Protein AF-A0A9E1NTF1-F1 (afdb_monomer_lite)

Structure (mmCIF, N/CA/C/O backbone):
data_AF-A0A9E1NTF1-F1
#
_entry.id   AF-A0A9E1NTF1-F1
#
loop_
_atom_site.group_PDB
_atom_site.id
_atom_site.type_symbol
_atom_site.label_atom_id
_atom_site.label_alt_id
_atom_site.label_comp_id
_atom_site.label_asym_id
_atom_site.label_entity_id
_atom_site.label_seq_id
_atom_site.pdbx_PDB_ins_code
_atom_site.Cartn_x
_atom_site.Cartn_y
_atom_site.Cartn_z
_atom_site.occupancy
_atom_site.B_iso_or_equiv
_atom_site.auth_seq_id
_atom_site.auth_comp_id
_atom_site.auth_asym_id
_atom_site.auth_atom_id
_atom_site.pdbx_PDB_model_num
ATOM 1 N N . LEU A 1 1 ? -8.968 3.882 -0.877 1.00 83.19 1 LEU A N 1
ATOM 2 C CA . LEU A 1 1 ? -9.621 3.950 -2.206 1.00 83.19 1 LEU A CA 1
ATOM 3 C C . LEU A 1 1 ? -9.250 2.686 -2.964 1.00 83.19 1 LEU A C 1
ATOM 5 O O . LEU A 1 1 ? -8.080 2.329 -2.929 1.00 83.19 1 LEU A O 1
ATOM 9 N N . ILE A 1 2 ? -10.215 2.008 -3.580 1.00 84.75 2 ILE A N 1
ATOM 10 C CA . ILE A 1 2 ? -9.959 0.826 -4.411 1.00 84.75 2 ILE A CA 1
ATOM 11 C C . ILE A 1 2 ? -10.260 1.230 -5.852 1.00 84.75 2 ILE A C 1
ATOM 13 O O . ILE A 1 2 ? -11.336 1.766 -6.112 1.00 84.75 2 ILE A O 1
ATOM 17 N N . LEU A 1 3 ? -9.293 1.040 -6.742 1.00 83.62 3 LEU A N 1
ATOM 18 C CA . LEU A 1 3 ? -9.416 1.288 -8.172 1.00 83.62 3 LEU A CA 1
ATOM 19 C C . LEU A 1 3 ? -9.326 -0.059 -8.878 1.00 83.62 3 LEU A C 1
ATOM 21 O O . LEU A 1 3 ? -8.256 -0.659 -8.917 1.00 83.62 3 LEU A O 1
ATOM 25 N N . ASP A 1 4 ? -10.447 -0.552 -9.386 1.00 81.62 4 ASP A N 1
ATOM 26 C CA . ASP A 1 4 ? -10.421 -1.781 -10.172 1.00 81.62 4 ASP A CA 1
ATOM 27 C C . ASP A 1 4 ? -9.877 -1.471 -11.568 1.00 81.62 4 ASP A C 1
ATOM 29 O O . ASP A 1 4 ? -10.277 -0.478 -12.179 1.00 81.62 4 ASP A O 1
ATOM 33 N N . GLU A 1 5 ? -8.922 -2.278 -12.026 1.00 77.81 5 GLU A N 1
ATOM 34 C CA . GLU A 1 5 ? -8.312 -2.174 -13.353 1.00 77.81 5 GLU A CA 1
ATOM 35 C C . GLU A 1 5 ? -7.811 -0.765 -13.725 1.00 77.81 5 GLU A C 1
ATOM 37 O O . GLU A 1 5 ? -8.017 -0.300 -14.847 1.00 77.81 5 GLU A O 1
ATOM 42 N N . ALA A 1 6 ? -7.100 -0.059 -12.834 1.00 73.31 6 ALA A N 1
ATOM 43 C CA . ALA A 1 6 ? -6.592 1.284 -13.162 1.00 73.31 6 ALA A CA 1
ATOM 44 C C . ALA A 1 6 ? -5.680 1.304 -14.412 1.00 73.31 6 ALA A C 1
ATOM 46 O O . ALA A 1 6 ? -5.534 2.346 -15.053 1.00 73.31 6 ALA A O 1
ATOM 47 N N . GLY A 1 7 ? -5.103 0.155 -14.785 1.00 67.44 7 GLY A N 1
ATOM 48 C CA . GLY A 1 7 ? -4.345 -0.040 -16.026 1.00 67.44 7 GLY A CA 1
ATOM 49 C C . GLY A 1 7 ? -5.171 0.057 -17.320 1.00 67.44 7 GLY A C 1
ATOM 50 O O . GLY A 1 7 ? -4.587 0.203 -18.392 1.00 67.44 7 GLY A O 1
ATOM 51 N N . THR A 1 8 ? -6.506 0.037 -17.250 1.00 72.44 8 THR A N 1
ATOM 52 C CA . THR A 1 8 ? -7.395 0.304 -18.402 1.00 72.44 8 THR A CA 1
ATOM 53 C C . THR A 1 8 ? -7.462 1.785 -18.763 1.00 72.44 8 THR A C 1
ATOM 55 O O . THR A 1 8 ? -7.904 2.142 -19.857 1.00 72.44 8 THR A O 1
ATOM 58 N N . CYS A 1 9 ? -6.992 2.665 -17.873 1.00 75.69 9 CYS A N 1
ATOM 59 C CA . CYS A 1 9 ? -6.825 4.076 -18.182 1.00 75.69 9 CYS A CA 1
ATOM 60 C C . CYS A 1 9 ? -5.909 4.244 -19.401 1.00 75.69 9 CYS A C 1
ATOM 62 O O . CYS A 1 9 ? -4.952 3.489 -19.601 1.00 75.69 9 CYS A O 1
ATOM 64 N N . ASN A 1 10 ? -6.183 5.268 -20.210 1.00 78.31 10 ASN A N 1
ATOM 65 C CA . ASN A 1 10 ? -5.309 5.618 -21.318 1.00 78.31 10 ASN A CA 1
ATOM 66 C C . ASN A 1 10 ? -3.883 5.839 -20.789 1.00 78.31 10 ASN A C 1
ATOM 68 O O . ASN A 1 10 ? -3.670 6.634 -19.868 1.00 78.31 10 ASN A O 1
ATOM 72 N N . ALA A 1 11 ? -2.914 5.145 -21.389 1.00 72.44 11 ALA A N 1
ATOM 73 C CA . ALA A 1 11 ? -1.512 5.220 -21.003 1.00 72.44 11 ALA A CA 1
ATOM 74 C C . ALA A 1 11 ? -1.009 6.682 -20.956 1.00 72.44 11 ALA A C 1
ATOM 76 O O . ALA A 1 11 ? -0.212 7.027 -20.077 1.00 72.44 11 ALA A O 1
ATOM 77 N N . LYS A 1 12 ? -1.580 7.566 -21.803 1.00 76.12 12 LYS A N 1
ATOM 78 C CA . LYS A 1 12 ? -1.201 8.990 -21.940 1.00 76.12 12 LYS A CA 1
ATOM 79 C C . LYS A 1 12 ? -1.296 9.733 -20.636 1.00 76.12 12 LYS A C 1
ATOM 81 O O . LYS A 1 12 ? -0.416 10.539 -20.308 1.00 76.12 12 LYS A O 1
ATOM 86 N N . ASP A 1 13 ? -2.350 9.417 -19.904 1.00 79.81 13 ASP A N 1
ATOM 87 C CA . ASP A 1 13 ? -2.738 10.103 -18.692 1.00 79.81 13 ASP A CA 1
ATOM 88 C C . ASP A 1 13 ? -2.350 9.314 -17.444 1.00 79.81 13 ASP A C 1
ATOM 90 O O . ASP A 1 13 ? -2.193 9.923 -16.389 1.00 79.81 13 ASP A O 1
ATOM 94 N N . PHE A 1 14 ? -2.105 8.003 -17.548 1.00 82.69 14 PHE A N 1
ATOM 95 C CA . PHE A 1 14 ? -1.883 7.122 -16.400 1.00 82.69 14 PHE A CA 1
ATOM 96 C C . PHE A 1 14 ? -0.817 7.650 -15.425 1.00 82.69 14 PHE A C 1
ATOM 98 O O . PHE A 1 14 ? -1.106 7.892 -14.253 1.00 82.69 14 PHE A O 1
ATOM 105 N N . GLY A 1 15 ? 0.400 7.936 -15.902 1.00 80.00 15 GLY A N 1
ATOM 106 C CA . GLY A 1 15 ? 1.483 8.422 -15.035 1.00 80.00 15 GLY A CA 1
ATOM 107 C C . GLY A 1 15 ? 1.188 9.773 -14.366 1.00 80.00 15 GLY A C 1
ATOM 108 O O . GLY A 1 15 ? 1.640 10.028 -13.247 1.00 80.00 15 GLY A O 1
ATOM 109 N N . LYS A 1 16 ? 0.410 10.638 -15.028 1.00 81.50 16 LYS A N 1
ATOM 110 C CA . LYS A 1 16 ? -0.029 11.926 -14.477 1.00 81.50 16 LYS A CA 1
ATOM 111 C C . LYS A 1 16 ? -1.154 11.736 -13.462 1.00 81.50 16 LYS A C 1
ATOM 113 O O . LYS A 1 16 ? -1.083 12.308 -12.384 1.00 81.50 16 LYS A O 1
ATOM 118 N N . VAL A 1 17 ? -2.142 10.902 -13.770 1.00 83.50 17 VAL A N 1
ATOM 119 C CA . VAL A 1 17 ? -3.257 10.580 -12.874 1.00 83.50 17 VAL A CA 1
ATOM 120 C C . VAL A 1 17 ? -2.736 9.973 -11.578 1.00 83.50 17 VAL A C 1
ATOM 122 O O . VAL A 1 17 ? -3.115 10.432 -10.503 1.00 83.50 17 VAL A O 1
ATOM 125 N N . ILE A 1 18 ? -1.810 9.012 -11.652 1.00 82.31 18 ILE A N 1
ATOM 126 C CA . ILE A 1 18 ? -1.174 8.450 -10.455 1.00 82.31 18 ILE A CA 1
ATOM 127 C C . ILE A 1 18 ? -0.458 9.545 -9.667 1.00 82.31 18 ILE A C 1
ATOM 129 O O . ILE A 1 18 ? -0.613 9.607 -8.448 1.00 82.31 18 ILE A O 1
ATOM 133 N N . TYR A 1 19 ? 0.282 10.434 -10.333 1.00 80.56 19 TYR A N 1
ATOM 134 C CA . TYR A 1 19 ? 0.960 11.544 -9.665 1.00 80.56 19 TYR A CA 1
ATOM 135 C C . TYR A 1 19 ? -0.020 12.480 -8.944 1.00 80.56 19 TYR A C 1
ATOM 137 O O . TYR A 1 19 ? 0.186 12.784 -7.772 1.00 80.56 19 TYR A O 1
ATOM 145 N N . ASP A 1 20 ? -1.098 12.888 -9.608 1.00 84.25 20 ASP A N 1
ATOM 146 C CA . ASP A 1 20 ? -2.090 13.815 -9.062 1.00 84.25 20 ASP A CA 1
ATOM 147 C C . ASP A 1 20 ? -2.846 13.172 -7.883 1.00 84.25 20 ASP A C 1
ATOM 149 O O . ASP A 1 20 ? -2.950 13.757 -6.803 1.00 84.25 20 ASP A O 1
ATOM 153 N N . VAL A 1 21 ? -3.298 11.922 -8.040 1.00 84.38 21 VAL A N 1
ATOM 154 C CA . VAL A 1 21 ? -4.031 11.174 -7.003 1.00 84.38 21 VAL A CA 1
ATOM 155 C C . VAL A 1 21 ? -3.158 10.905 -5.779 1.00 84.38 21 VAL A C 1
ATOM 157 O O . VAL A 1 21 ? -3.618 11.050 -4.649 1.00 84.38 21 VAL A O 1
ATOM 160 N N . THR A 1 22 ? -1.893 10.538 -5.969 1.00 81.94 22 THR A N 1
ATOM 161 C CA . THR A 1 22 ? -0.974 10.274 -4.847 1.00 81.94 22 THR A CA 1
ATOM 162 C C . THR A 1 22 ? -0.362 11.547 -4.260 1.00 81.94 22 THR A C 1
ATOM 164 O O . THR A 1 22 ? 0.155 11.512 -3.144 1.00 81.94 22 THR A O 1
ATOM 167 N N . GLY A 1 23 ? -0.424 12.669 -4.985 1.00 83.38 23 GLY A N 1
ATOM 168 C CA . GLY A 1 23 ? 0.051 13.981 -4.548 1.00 83.38 23 GLY A CA 1
ATOM 169 C C . GLY A 1 23 ? -0.860 14.669 -3.531 1.00 83.38 23 GLY A C 1
ATOM 170 O O . GLY A 1 23 ? -0.395 15.539 -2.799 1.00 83.38 23 GLY A O 1
ATOM 171 N N . GLY A 1 24 ? -2.134 14.273 -3.444 1.00 82.44 24 GLY A N 1
ATOM 172 C CA . GLY A 1 24 ? -3.031 14.738 -2.382 1.00 82.44 24 GLY A CA 1
ATOM 173 C C . GLY A 1 24 ? -3.555 16.163 -2.556 1.00 82.44 24 GLY A C 1
ATOM 174 O O . GLY A 1 24 ? -4.097 16.721 -1.604 1.00 82.44 24 GLY A O 1
ATOM 175 N N . GLN A 1 25 ? -3.384 16.769 -3.735 1.00 83.06 25 GLN A N 1
ATOM 176 C CA . GLN A 1 25 ? -3.823 18.135 -4.021 1.00 83.06 25 GLN A CA 1
ATOM 177 C C . GLN A 1 25 ? -4.572 18.212 -5.349 1.00 83.06 25 GLN A C 1
ATOM 179 O O . GLN A 1 25 ? -4.124 17.708 -6.377 1.00 83.06 25 GLN A O 1
ATOM 184 N N . GLY A 1 26 ? -5.713 18.892 -5.328 1.00 80.00 26 GLY A N 1
ATOM 185 C CA . GLY A 1 26 ? -6.498 19.209 -6.506 1.00 80.00 26 GLY A CA 1
ATOM 186 C C . GLY A 1 26 ? -5.882 20.339 -7.327 1.00 80.00 26 GLY A C 1
ATOM 187 O O . GLY A 1 26 ? -5.025 21.104 -6.873 1.00 80.00 26 GLY A O 1
ATOM 188 N N . LYS A 1 27 ? -6.367 20.485 -8.559 1.00 78.25 27 LYS A N 1
ATOM 189 C CA . LYS A 1 27 ? -5.970 21.594 -9.423 1.00 78.25 27 LYS A CA 1
ATOM 190 C C . LYS A 1 27 ? -6.550 22.906 -8.890 1.00 78.25 27 LYS A C 1
ATOM 192 O O . LYS A 1 27 ? -7.768 23.042 -8.757 1.00 78.25 27 LYS A O 1
ATOM 197 N N . VAL A 1 28 ? -5.677 23.880 -8.634 1.00 74.62 28 VAL A N 1
ATOM 198 C CA . VAL A 1 28 ? -6.088 25.248 -8.298 1.00 74.62 28 VAL A CA 1
ATOM 199 C C . VAL A 1 28 ? -6.908 25.805 -9.459 1.00 74.62 28 VAL A C 1
ATOM 201 O O . VAL A 1 28 ? -6.493 25.735 -10.616 1.00 74.62 28 VAL A O 1
ATOM 204 N N . SER A 1 29 ? -8.093 26.318 -9.148 1.00 69.31 29 SER A N 1
ATOM 205 C CA . SER A 1 29 ? -9.003 26.915 -10.124 1.00 69.31 29 SER A CA 1
ATOM 206 C C . SER A 1 29 ? -9.348 28.330 -9.686 1.00 69.31 29 SER A C 1
ATOM 208 O O . SER A 1 29 ? -9.325 28.632 -8.497 1.00 69.31 29 SER A O 1
ATOM 210 N N . LEU A 1 30 ? -9.663 29.201 -10.639 1.00 76.81 30 LEU A N 1
ATOM 211 C CA . LEU A 1 30 ? -10.215 30.515 -10.329 1.00 76.81 30 LEU A CA 1
ATOM 212 C C . LEU A 1 30 ? -11.721 30.386 -10.074 1.00 76.81 30 LEU A C 1
ATOM 214 O O . LEU A 1 30 ? -12.408 29.607 -10.737 1.00 76.81 30 LEU A O 1
ATOM 218 N N . ASN A 1 31 ? -12.224 31.144 -9.111 1.00 75.06 31 ASN A N 1
ATOM 219 C CA . ASN A 1 31 ? -13.649 31.367 -8.918 1.00 75.06 31 ASN A CA 1
ATOM 220 C C . ASN A 1 31 ? -14.185 32.326 -9.996 1.00 75.06 31 ASN A C 1
ATOM 222 O O . ASN A 1 31 ? -13.426 32.985 -10.712 1.00 75.06 31 ASN A O 1
ATOM 226 N N . SER A 1 32 ? -15.512 32.417 -10.113 1.00 76.38 32 SER A N 1
ATOM 227 C CA . SER A 1 32 ? -16.193 33.301 -11.073 1.00 76.38 32 SER A CA 1
ATOM 228 C C . SER A 1 32 ? -15.862 34.789 -10.889 1.00 76.38 32 SER A C 1
ATOM 230 O O . SER A 1 32 ? -16.009 35.567 -11.825 1.00 76.38 32 SER A O 1
ATOM 232 N N . ASP A 1 33 ? -15.383 35.176 -9.708 1.00 80.69 33 ASP A N 1
ATOM 233 C CA . ASP A 1 33 ? -14.923 36.518 -9.333 1.00 80.69 33 ASP A CA 1
ATOM 234 C C . ASP A 1 33 ? -13.415 36.747 -9.576 1.00 80.69 33 ASP A C 1
ATOM 236 O O . ASP A 1 33 ? -12.872 37.768 -9.162 1.00 80.69 33 ASP A O 1
ATOM 240 N N . ARG A 1 34 ? -12.724 35.816 -10.255 1.00 73.44 34 ARG A N 1
ATOM 241 C CA . ARG A 1 34 ? -11.259 35.802 -10.451 1.00 73.44 34 ARG A CA 1
ATOM 242 C C . ARG A 1 34 ? -10.442 35.678 -9.153 1.00 73.44 34 ARG A C 1
ATOM 244 O O . ARG A 1 34 ? -9.228 35.874 -9.192 1.00 73.44 34 ARG A O 1
ATOM 251 N N . GLY A 1 35 ? -11.058 35.292 -8.035 1.00 75.75 35 GLY A N 1
ATOM 252 C CA . GLY A 1 35 ? -10.348 34.857 -6.831 1.00 75.75 35 GLY A CA 1
ATOM 253 C C . GLY A 1 35 ? -9.770 33.444 -6.981 1.00 75.75 35 GLY A C 1
ATOM 254 O O . GLY A 1 35 ? -10.280 32.632 -7.753 1.00 75.75 35 GLY A O 1
ATOM 255 N N . ILE A 1 36 ? -8.705 33.117 -6.244 1.00 74.50 36 ILE A N 1
ATOM 256 C CA . ILE A 1 36 ? -8.178 31.743 -6.183 1.00 74.50 36 ILE A CA 1
ATOM 257 C C . ILE A 1 36 ? -9.149 30.887 -5.358 1.00 74.50 36 ILE A C 1
ATOM 259 O O . ILE A 1 36 ? -9.381 31.170 -4.185 1.00 74.50 36 ILE A O 1
ATOM 263 N N . ARG A 1 37 ? -9.705 29.825 -5.950 1.00 75.44 37 ARG A N 1
ATOM 264 C CA . ARG A 1 37 ? -10.499 28.825 -5.226 1.00 75.44 37 ARG A CA 1
ATOM 265 C C . ARG A 1 37 ? -9.577 27.957 -4.379 1.00 75.44 37 ARG A C 1
ATOM 267 O O . ARG A 1 37 ? -8.576 27.456 -4.896 1.00 75.44 37 ARG A O 1
ATOM 274 N N . GLU A 1 38 ? -9.949 27.710 -3.123 1.00 74.88 38 GLU A N 1
ATOM 275 C CA . GLU A 1 38 ? -9.251 26.724 -2.294 1.00 74.88 38 GLU A CA 1
ATOM 276 C C . GLU A 1 38 ? -9.209 25.366 -3.001 1.00 74.88 38 GLU A C 1
ATOM 278 O O . GLU A 1 38 ? -10.233 24.817 -3.429 1.00 74.88 38 GLU A O 1
ATOM 283 N N . SER A 1 39 ? -7.995 24.838 -3.154 1.00 79.62 39 SER A N 1
ATOM 284 C CA . SER A 1 39 ? -7.799 23.514 -3.722 1.00 79.62 39 SER 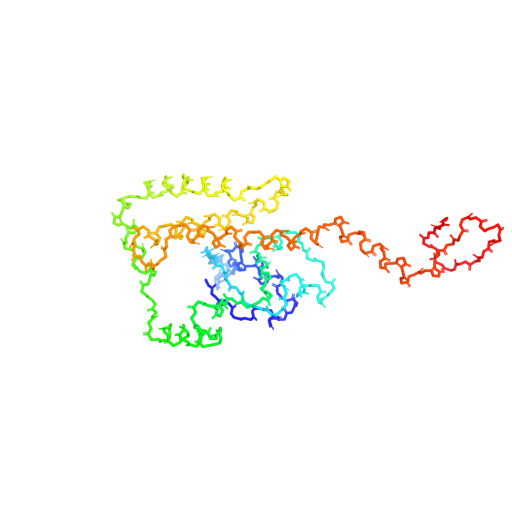A CA 1
ATOM 285 C C . SER A 1 39 ? -8.238 22.450 -2.722 1.00 79.62 39 SER A C 1
ATOM 287 O O . SER A 1 39 ? -7.949 22.532 -1.528 1.00 79.62 39 SER A O 1
ATOM 289 N N . ARG A 1 40 ? -8.921 21.414 -3.217 1.00 84.44 40 ARG A N 1
ATOM 290 C CA . ARG A 1 40 ? -9.236 20.238 -2.403 1.00 84.44 40 ARG A CA 1
ATOM 291 C C . ARG A 1 40 ? -7.944 19.491 -2.096 1.00 84.44 40 ARG A C 1
ATOM 293 O O . ARG A 1 40 ? -7.149 19.265 -3.002 1.00 84.44 40 ARG A O 1
ATOM 300 N N . SER A 1 41 ? -7.763 19.063 -0.852 1.00 88.56 41 SER A N 1
ATOM 301 C CA . SER A 1 41 ? -6.662 18.180 -0.466 1.00 88.56 41 SER A CA 1
ATOM 302 C C . SER A 1 41 ? -7.184 16.852 0.070 1.00 88.56 41 SER A C 1
ATOM 304 O O . SER A 1 41 ? -8.315 16.762 0.554 1.00 88.56 41 SER A O 1
ATOM 306 N N . TRP A 1 42 ? -6.380 15.801 -0.054 1.00 90.12 42 TRP A N 1
ATOM 307 C CA . TRP A 1 42 ? -6.710 14.469 0.441 1.00 90.12 42 TRP A CA 1
ATOM 308 C C . TRP A 1 42 ? -5.459 13.703 0.868 1.00 90.12 42 TRP A C 1
ATOM 310 O O . TRP A 1 42 ? -4.360 13.937 0.376 1.00 90.12 42 TRP A O 1
ATOM 320 N N . HIS A 1 43 ? -5.653 12.745 1.772 1.00 87.81 43 HIS A N 1
ATOM 321 C CA . HIS A 1 43 ? -4.633 11.792 2.199 1.00 87.81 43 HIS A CA 1
ATOM 322 C C . HIS A 1 43 ? -5.223 10.395 2.079 1.00 87.81 43 HIS A C 1
ATOM 324 O O . HIS A 1 43 ? -6.125 10.034 2.833 1.00 87.81 43 HIS A O 1
ATOM 330 N N . ILE A 1 44 ? -4.753 9.625 1.099 1.00 86.69 44 ILE A N 1
ATOM 331 C CA . ILE A 1 44 ? -5.303 8.302 0.812 1.00 86.69 44 ILE A CA 1
ATOM 332 C C . ILE A 1 44 ? -4.191 7.276 0.624 1.00 86.69 44 ILE A C 1
ATOM 334 O O . ILE A 1 44 ? -3.139 7.571 0.060 1.00 86.69 44 ILE A O 1
ATOM 338 N N . LEU A 1 45 ? -4.478 6.047 1.043 1.00 87.31 45 LEU A N 1
ATOM 339 C CA . LEU A 1 45 ? -3.878 4.860 0.452 1.00 87.31 45 LEU A CA 1
ATOM 340 C C . LEU A 1 45 ? -4.811 4.364 -0.655 1.00 87.31 45 LEU A C 1
ATOM 342 O O . LEU A 1 45 ? -6.041 4.309 -0.486 1.00 87.31 45 LEU A O 1
ATOM 346 N N . LEU A 1 46 ? -4.215 4.040 -1.797 1.00 86.75 46 LEU A N 1
ATOM 347 C CA . LEU A 1 46 ? -4.912 3.476 -2.940 1.00 86.75 46 LEU A CA 1
ATOM 348 C C . LEU A 1 46 ? -4.438 2.044 -3.164 1.00 86.75 46 LEU A C 1
ATOM 350 O O . LEU A 1 46 ? -3.254 1.750 -3.013 1.00 86.75 46 LEU A O 1
ATOM 354 N N . LEU A 1 47 ? -5.380 1.177 -3.506 1.00 89.00 47 LEU A N 1
ATOM 355 C CA . LEU A 1 47 ? -5.122 -0.177 -3.968 1.00 89.00 47 LEU A CA 1
ATOM 356 C C . LEU A 1 47 ? -5.673 -0.282 -5.385 1.00 89.00 47 LEU A C 1
ATOM 358 O O . LEU A 1 47 ? -6.789 0.177 -5.635 1.00 89.00 47 LEU A O 1
ATOM 362 N N . SER A 1 48 ? -4.890 -0.869 -6.284 1.00 87.94 48 SER A N 1
ATOM 363 C CA . SER A 1 48 ? -5.312 -1.151 -7.649 1.00 87.94 48 SER A CA 1
ATOM 364 C C . SER A 1 48 ? -4.972 -2.578 -8.033 1.00 87.94 48 SER A C 1
ATOM 366 O O . SER A 1 48 ? -3.976 -3.128 -7.566 1.00 87.94 48 SER A O 1
ATOM 368 N N . THR A 1 49 ? -5.791 -3.137 -8.912 1.00 86.88 49 THR A N 1
ATOM 369 C CA . THR A 1 49 ? -5.565 -4.395 -9.629 1.00 86.88 49 THR A CA 1
ATOM 370 C C . THR A 1 49 ? -5.225 -4.091 -11.091 1.00 86.88 49 THR A C 1
ATOM 372 O O . THR A 1 49 ? -5.544 -3.011 -11.600 1.00 86.88 49 THR A O 1
ATOM 375 N N . GLY A 1 50 ? -4.536 -5.012 -11.761 1.00 84.00 50 GLY A N 1
ATOM 376 C CA . GLY A 1 50 ? -4.206 -4.896 -13.180 1.00 84.00 50 GLY A CA 1
ATOM 377 C C . GLY A 1 50 ? -3.355 -6.064 -13.671 1.00 84.00 50 GLY A C 1
ATOM 378 O O . GLY A 1 50 ? -2.610 -6.655 -12.894 1.00 84.00 50 GLY A O 1
ATOM 379 N N . GLU A 1 51 ? -3.479 -6.388 -14.958 1.00 83.19 51 GLU A N 1
ATOM 380 C CA . GLU A 1 51 ? -2.675 -7.431 -15.619 1.00 83.19 51 GLU A CA 1
ATOM 381 C C . GLU A 1 51 ? -1.250 -6.958 -15.934 1.00 83.19 51 GLU A C 1
ATOM 383 O O . GLU A 1 51 ? -0.305 -7.743 -15.932 1.00 83.19 51 GLU A O 1
ATOM 388 N N . ILE A 1 52 ? -1.099 -5.656 -16.184 1.00 84.50 52 ILE A N 1
ATOM 389 C CA . ILE A 1 52 ? 0.179 -4.999 -16.459 1.00 84.50 52 ILE A CA 1
ATOM 390 C C . ILE A 1 52 ? 0.553 -4.070 -15.308 1.00 84.50 52 ILE A C 1
ATOM 392 O O . ILE A 1 52 ? -0.301 -3.404 -14.719 1.00 84.50 52 ILE A O 1
ATOM 396 N N . SER A 1 53 ? 1.847 -4.012 -14.996 1.00 86.12 53 SER A N 1
ATOM 397 C CA . SER A 1 53 ? 2.377 -3.111 -13.968 1.00 86.12 53 SER A CA 1
ATOM 398 C C . SER A 1 53 ? 2.192 -1.640 -14.345 1.00 86.12 53 SER A C 1
ATOM 400 O O . SER A 1 53 ? 2.155 -1.273 -15.525 1.00 86.12 53 SER A O 1
ATOM 402 N N . ALA A 1 54 ? 2.155 -0.767 -13.336 1.00 83.62 54 ALA A N 1
ATOM 403 C CA . ALA A 1 54 ? 2.130 0.679 -13.534 1.00 83.62 54 ALA A CA 1
ATOM 404 C C . ALA A 1 54 ? 3.308 1.161 -14.389 1.00 83.62 54 ALA A C 1
ATOM 406 O O . ALA A 1 54 ? 3.177 2.083 -15.197 1.00 83.62 54 ALA A O 1
ATOM 407 N N . GLN A 1 55 ? 4.459 0.517 -14.221 1.00 82.06 55 GLN A N 1
ATOM 408 C CA . GLN A 1 55 ? 5.633 0.770 -15.031 1.00 82.06 55 GLN A CA 1
ATOM 409 C C . GLN A 1 55 ? 5.423 0.408 -16.504 1.00 82.06 55 GLN A C 1
ATOM 411 O O . GLN A 1 55 ? 5.626 1.267 -17.362 1.00 82.06 55 GLN A O 1
ATOM 416 N N . GLN A 1 56 ? 5.006 -0.830 -16.791 1.00 83.50 56 GLN A N 1
ATOM 417 C CA . GLN A 1 56 ? 4.755 -1.285 -18.163 1.00 83.50 56 GLN A CA 1
ATOM 418 C C . GLN A 1 56 ? 3.741 -0.375 -18.851 1.00 83.50 56 GLN A C 1
ATOM 420 O O . GLN A 1 56 ? 3.946 0.018 -19.994 1.00 83.50 56 GLN A O 1
ATOM 425 N N . LYS A 1 57 ? 2.703 0.056 -18.124 1.00 85.38 57 LYS A N 1
ATOM 426 C CA . LYS A 1 57 ? 1.695 0.976 -18.654 1.00 85.38 57 LYS A CA 1
ATOM 427 C C . LYS A 1 57 ? 2.275 2.311 -19.120 1.00 85.38 57 LYS A C 1
ATOM 429 O O . LYS A 1 57 ? 1.815 2.868 -20.109 1.00 85.38 57 LYS A O 1
ATOM 434 N N . ILE A 1 58 ? 3.267 2.846 -18.414 1.00 81.25 58 ILE A N 1
ATOM 435 C CA . ILE A 1 58 ? 3.949 4.084 -18.821 1.00 81.25 58 ILE A CA 1
ATOM 436 C C . ILE A 1 58 ? 4.880 3.819 -20.013 1.00 81.25 58 ILE A C 1
ATOM 438 O O . ILE A 1 58 ? 4.978 4.650 -20.917 1.00 81.25 58 ILE A O 1
ATOM 442 N N . GLU A 1 59 ? 5.545 2.664 -20.023 1.00 83.31 59 GLU A N 1
ATOM 443 C CA . GLU A 1 59 ? 6.475 2.257 -21.081 1.00 83.31 59 GLU A CA 1
ATOM 444 C C . GLU A 1 59 ? 5.777 1.973 -22.421 1.00 83.31 59 GLU A C 1
ATOM 446 O O . GLU A 1 59 ? 6.378 2.237 -23.462 1.00 83.31 59 GLU A O 1
ATOM 451 N N . GLU A 1 60 ? 4.505 1.546 -22.424 1.00 82.69 60 GLU A N 1
ATOM 452 C CA . GLU A 1 60 ? 3.672 1.365 -23.635 1.00 82.69 60 GLU A CA 1
ATOM 453 C C . GLU A 1 60 ? 3.644 2.605 -24.546 1.00 82.69 60 GLU A C 1
ATOM 455 O O . GLU A 1 60 ? 3.419 2.501 -25.750 1.00 82.69 60 GLU A O 1
ATOM 460 N N . GLU A 1 61 ? 3.908 3.789 -23.996 1.00 75.06 61 GLU A N 1
ATOM 461 C CA . GLU A 1 61 ? 3.913 5.052 -24.736 1.00 75.06 61 GLU A CA 1
ATOM 462 C C . GLU A 1 61 ? 5.289 5.512 -25.211 1.00 75.06 61 GLU A C 1
ATOM 464 O O . GLU A 1 61 ? 5.439 6.639 -25.691 1.00 75.06 61 GLU A O 1
ATOM 469 N N . GLY A 1 62 ? 6.324 4.707 -24.977 1.00 72.88 62 GLY A N 1
ATOM 470 C CA . GLY A 1 62 ? 7.710 5.130 -25.143 1.00 72.88 62 GLY A CA 1
ATOM 471 C C . GLY A 1 62 ? 8.158 6.172 -24.111 1.00 72.88 62 GLY A C 1
ATOM 472 O O . GLY A 1 62 ? 9.196 6.809 -24.295 1.00 72.88 62 GLY A O 1
ATOM 473 N N . LYS A 1 63 ? 7.402 6.375 -23.022 1.00 75.62 63 LYS A N 1
ATOM 474 C CA . LYS A 1 63 ? 7.828 7.220 -21.900 1.00 75.62 63 LYS A CA 1
ATOM 475 C C . LYS A 1 63 ? 8.667 6.400 -20.931 1.00 75.62 63 LYS A C 1
ATOM 477 O O . LYS A 1 63 ? 8.300 5.295 -20.553 1.00 75.62 63 LYS A O 1
ATOM 482 N N . THR A 1 64 ? 9.766 6.978 -20.459 1.00 73.19 64 THR A N 1
ATOM 483 C CA . THR A 1 64 ? 10.559 6.373 -19.386 1.00 73.19 64 THR A CA 1
ATOM 484 C C . THR A 1 64 ? 9.931 6.699 -18.025 1.00 73.19 64 THR A C 1
ATOM 486 O O . THR A 1 64 ? 9.793 7.884 -17.689 1.00 73.19 64 THR A O 1
ATOM 489 N N . PRO A 1 65 ? 9.572 5.690 -17.214 1.00 71.19 65 PRO A N 1
ATOM 490 C CA . PRO A 1 65 ? 9.068 5.901 -15.863 1.00 71.19 65 PRO A CA 1
ATOM 491 C C . PRO A 1 65 ? 10.103 6.633 -15.005 1.00 71.19 65 PRO A C 1
ATOM 493 O O . PRO A 1 65 ? 11.269 6.241 -14.940 1.00 71.19 65 PRO A O 1
ATOM 496 N N . ARG A 1 66 ? 9.697 7.703 -14.312 1.00 72.06 66 ARG A N 1
ATOM 497 C CA . ARG A 1 66 ? 10.586 8.380 -13.356 1.00 72.06 66 ARG A CA 1
ATOM 498 C C . ARG A 1 66 ? 10.606 7.600 -12.044 1.00 72.06 66 ARG A C 1
ATOM 500 O O . ARG A 1 66 ? 9.541 7.264 -11.529 1.00 72.06 66 ARG A O 1
ATOM 507 N N . ALA A 1 67 ? 11.783 7.416 -11.441 1.00 66.75 67 ALA A N 1
ATOM 508 C CA . ALA A 1 67 ? 11.936 6.696 -10.168 1.00 66.75 67 ALA A CA 1
ATOM 509 C C . ALA A 1 67 ? 10.963 7.198 -9.079 1.00 66.75 67 ALA A C 1
ATOM 511 O O . ALA A 1 67 ? 10.288 6.418 -8.417 1.00 66.75 67 ALA A O 1
ATOM 512 N N . GLY A 1 68 ? 10.776 8.518 -8.966 1.00 68.06 68 GLY A N 1
ATOM 513 C CA . GLY A 1 68 ? 9.821 9.099 -8.017 1.00 68.06 68 GLY A CA 1
ATOM 514 C C . GLY A 1 68 ? 8.342 8.779 -8.291 1.00 68.06 68 GLY A C 1
ATOM 515 O O . GLY A 1 68 ? 7.536 8.848 -7.366 1.00 68.06 68 GLY A O 1
ATOM 516 N N . GLN A 1 69 ? 7.949 8.458 -9.527 1.00 68.88 69 GLN A N 1
ATOM 517 C CA . GLN A 1 69 ? 6.583 8.018 -9.851 1.00 68.88 69 GLN A CA 1
ATOM 518 C C . GLN A 1 69 ? 6.374 6.555 -9.447 1.00 68.88 69 GLN A C 1
ATOM 520 O O . GLN A 1 69 ? 5.359 6.240 -8.832 1.00 68.88 69 GLN A O 1
ATOM 525 N N . MET A 1 70 ? 7.368 5.699 -9.697 1.00 71.06 70 MET A N 1
ATOM 526 C CA . MET A 1 70 ? 7.311 4.256 -9.410 1.00 71.06 70 MET A CA 1
ATOM 527 C C . MET A 1 70 ? 7.254 3.922 -7.919 1.00 71.06 70 MET A C 1
ATOM 529 O O . MET A 1 70 ? 6.800 2.860 -7.531 1.00 71.06 70 MET A O 1
ATOM 533 N N . LEU A 1 71 ? 7.644 4.849 -7.046 1.00 72.44 71 LEU A N 1
ATOM 534 C CA . LEU A 1 71 ? 7.574 4.640 -5.593 1.00 72.44 71 LEU A CA 1
ATOM 535 C C . LEU A 1 71 ? 6.254 5.081 -4.976 1.00 72.44 71 LEU A C 1
ATOM 537 O O . LEU A 1 71 ? 6.002 4.840 -3.794 1.00 72.44 71 LEU A O 1
ATOM 541 N N . ARG A 1 72 ? 5.432 5.800 -5.744 1.00 76.38 72 ARG A N 1
ATOM 542 C CA . ARG A 1 72 ? 4.106 6.229 -5.297 1.00 76.38 72 ARG A CA 1
ATOM 543 C C . ARG A 1 72 ? 3.064 5.131 -5.500 1.00 76.38 72 ARG A C 1
ATOM 545 O O . ARG A 1 72 ? 2.041 5.170 -4.822 1.00 76.38 72 ARG A O 1
ATOM 552 N N . LEU A 1 73 ? 3.358 4.153 -6.356 1.00 83.56 73 LEU A N 1
ATOM 553 C CA . LEU A 1 73 ? 2.541 2.974 -6.604 1.00 83.56 73 LEU A CA 1
ATOM 554 C C . LEU A 1 73 ? 3.433 1.729 -6.584 1.00 83.56 73 LEU A C 1
ATOM 556 O O . LEU A 1 73 ? 4.234 1.527 -7.486 1.00 83.56 73 LEU A O 1
ATOM 560 N N . MET A 1 74 ? 3.329 0.926 -5.525 1.00 87.81 74 MET A N 1
ATOM 561 C CA . MET A 1 74 ? 4.105 -0.309 -5.400 1.00 87.81 74 MET A CA 1
ATOM 562 C C . MET A 1 74 ? 3.426 -1.426 -6.198 1.00 87.81 74 MET A C 1
ATOM 564 O O . MET A 1 74 ? 2.393 -1.935 -5.767 1.00 87.81 74 MET A O 1
ATOM 568 N N . ASP A 1 75 ? 4.010 -1.811 -7.333 1.00 88.56 75 ASP A N 1
ATOM 569 C CA . ASP A 1 75 ? 3.566 -2.973 -8.111 1.00 88.56 75 ASP A CA 1
ATOM 570 C C . ASP A 1 75 ? 3.965 -4.275 -7.399 1.00 88.56 75 ASP A C 1
ATOM 572 O O . ASP A 1 75 ? 5.145 -4.622 -7.339 1.00 88.56 75 ASP A O 1
ATOM 576 N N . ILE A 1 76 ? 2.992 -4.996 -6.839 1.00 89.88 76 ILE A N 1
ATOM 577 C CA . ILE A 1 76 ? 3.217 -6.270 -6.144 1.00 89.88 76 ILE A CA 1
ATOM 578 C C . ILE A 1 76 ? 2.807 -7.406 -7.092 1.00 89.88 76 ILE A C 1
ATOM 580 O O . ILE A 1 76 ? 1.607 -7.619 -7.276 1.00 89.88 76 ILE A O 1
ATOM 584 N N . PRO A 1 77 ? 3.758 -8.129 -7.713 1.00 87.31 77 PRO A N 1
ATOM 585 C CA . PRO A 1 77 ? 3.421 -9.221 -8.618 1.00 87.31 77 PRO A CA 1
ATOM 586 C C . PRO A 1 77 ? 2.775 -10.384 -7.859 1.00 87.31 77 PRO A C 1
ATOM 588 O O . PRO A 1 77 ? 3.273 -10.816 -6.820 1.00 87.31 77 PRO A O 1
ATOM 591 N N . ILE A 1 78 ? 1.687 -10.916 -8.412 1.00 83.75 78 ILE A N 1
ATOM 592 C CA . ILE A 1 78 ? 0.967 -12.083 -7.893 1.00 83.75 78 ILE A CA 1
ATOM 593 C C . ILE A 1 78 ? 1.012 -13.157 -8.983 1.00 83.75 78 ILE A C 1
ATOM 595 O O . ILE A 1 78 ? 0.492 -12.935 -10.071 1.00 83.75 78 ILE A O 1
ATOM 599 N N . GLN A 1 79 ? 1.665 -14.291 -8.714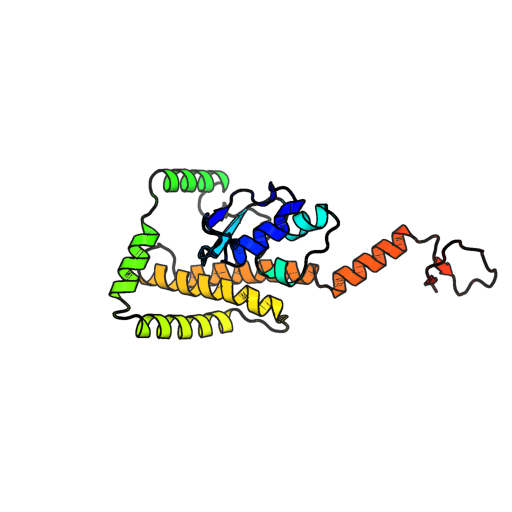 1.00 71.94 79 GLN A N 1
ATOM 600 C CA . GLN A 1 79 ? 1.878 -15.357 -9.710 1.00 71.94 79 GLN A CA 1
ATOM 601 C C . GLN A 1 79 ? 0.885 -16.516 -9.547 1.00 71.94 79 GLN A C 1
ATOM 603 O O . GLN A 1 79 ? 0.273 -16.931 -10.525 1.00 71.94 79 GLN A O 1
ATOM 608 N N . ASP A 1 80 ? 0.645 -16.961 -8.311 1.00 70.62 80 ASP A N 1
ATOM 609 C CA . ASP A 1 80 ? -0.157 -18.163 -8.016 1.00 70.62 80 ASP A CA 1
ATOM 610 C C . ASP A 1 80 ? -1.578 -17.838 -7.510 1.00 70.62 80 ASP A C 1
ATOM 612 O O . ASP A 1 80 ? -2.242 -18.648 -6.863 1.00 70.62 80 ASP A O 1
ATOM 616 N N . GLY A 1 81 ? -2.058 -16.623 -7.797 1.00 72.69 81 GLY A N 1
ATOM 617 C CA . GLY A 1 81 ? -3.306 -16.091 -7.251 1.00 72.69 81 GLY A CA 1
ATOM 618 C C . GLY A 1 81 ? -3.182 -15.597 -5.803 1.00 72.69 81 GLY A C 1
ATOM 619 O O . GLY A 1 81 ? -2.162 -15.755 -5.139 1.00 72.69 81 GLY A O 1
ATOM 620 N N . ILE A 1 82 ? -4.231 -14.925 -5.317 1.00 76.12 82 ILE A N 1
ATOM 621 C CA . ILE A 1 82 ? -4.249 -14.297 -3.977 1.00 76.12 82 ILE A CA 1
ATOM 622 C C . ILE A 1 82 ? -4.691 -15.294 -2.893 1.00 76.12 82 ILE A C 1
ATOM 624 O O . ILE A 1 82 ? -4.343 -15.154 -1.722 1.00 76.12 82 ILE A O 1
ATOM 628 N N . PHE A 1 83 ? -5.476 -16.300 -3.275 1.00 76.81 83 PHE A N 1
ATOM 629 C CA . PHE A 1 83 ? -6.081 -17.253 -2.354 1.00 76.81 83 PHE A CA 1
ATOM 630 C C . PHE A 1 83 ? -5.349 -18.586 -2.406 1.00 76.81 83 PHE A C 1
ATOM 632 O O . PHE A 1 83 ? -5.326 -19.222 -3.456 1.00 76.81 83 PHE A O 1
ATOM 639 N N . ASN A 1 84 ? -4.815 -19.027 -1.264 1.00 68.31 84 ASN A N 1
ATOM 640 C CA . ASN A 1 84 ? -4.257 -20.368 -1.138 1.00 68.31 84 ASN A CA 1
ATOM 641 C C . ASN A 1 84 ? -5.405 -21.406 -1.178 1.00 68.31 84 ASN A C 1
ATOM 643 O O . ASN A 1 84 ? -6.221 -21.428 -0.245 1.00 68.31 84 ASN A O 1
ATOM 647 N N . PRO A 1 85 ? -5.484 -22.264 -2.214 1.00 62.59 85 PRO A N 1
ATOM 648 C CA . PRO A 1 85 ? -6.557 -23.247 -2.337 1.00 62.59 85 PRO A CA 1
ATOM 649 C C . PRO A 1 85 ? -6.526 -24.326 -1.241 1.00 62.59 85 PRO A C 1
ATOM 651 O O . PRO A 1 85 ? -7.534 -24.969 -0.957 1.00 62.59 85 PRO A O 1
ATOM 654 N N . GLU A 1 86 ? -5.388 -24.522 -0.576 1.00 65.12 86 GLU A N 1
ATOM 655 C CA . GLU A 1 86 ? -5.248 -25.528 0.481 1.00 65.12 86 GLU A CA 1
ATOM 656 C C . GLU A 1 86 ? -5.974 -25.139 1.778 1.00 65.12 86 GLU A C 1
ATOM 658 O O . GLU A 1 86 ? -6.212 -25.987 2.634 1.00 65.12 86 GLU A O 1
ATOM 663 N N . VAL A 1 87 ? -6.363 -23.867 1.935 1.00 63.06 87 VAL A N 1
ATOM 664 C CA . VAL A 1 87 ? -6.947 -23.353 3.184 1.00 63.06 87 VAL A CA 1
ATOM 665 C C . VAL A 1 87 ? -8.477 -23.462 3.206 1.00 63.06 87 VAL A C 1
ATOM 667 O O . VAL A 1 87 ? -9.042 -23.751 4.261 1.00 63.06 87 VAL A O 1
ATOM 670 N N . ARG A 1 88 ? -9.173 -23.234 2.077 1.00 58.34 88 ARG A N 1
ATOM 671 C CA . ARG A 1 88 ? -10.656 -23.258 1.990 1.00 58.34 88 ARG A CA 1
ATOM 672 C C . ARG A 1 88 ? -11.206 -23.624 0.596 1.00 58.34 88 ARG A C 1
ATOM 674 O O . ARG A 1 88 ? -12.036 -22.906 0.044 1.00 58.34 88 ARG A O 1
ATOM 681 N N . GLY A 1 89 ? -10.789 -24.757 0.030 1.00 67.31 89 GLY A N 1
ATOM 682 C CA . GLY A 1 89 ? -11.296 -25.222 -1.271 1.00 67.31 89 GLY A CA 1
ATOM 683 C C . GLY A 1 89 ? -10.708 -24.441 -2.452 1.00 67.31 89 GLY A C 1
ATOM 684 O O . GLY A 1 89 ? -9.665 -23.814 -2.328 1.00 67.31 89 GLY A O 1
ATOM 685 N N . SER A 1 90 ? -11.343 -24.471 -3.631 1.00 76.94 90 SER A N 1
ATOM 686 C CA . SER A 1 90 ? -10.762 -23.784 -4.799 1.00 76.94 90 SER A CA 1
ATOM 687 C C . SER A 1 90 ? -10.671 -22.266 -4.572 1.00 76.94 90 SER A C 1
ATOM 689 O O . SER A 1 90 ? -11.609 -21.652 -4.062 1.00 76.94 90 SER A O 1
ATOM 691 N N . GLY A 1 91 ? -9.571 -21.628 -4.995 1.00 79.75 91 GLY A N 1
ATOM 692 C CA . GLY A 1 91 ? -9.390 -20.176 -4.832 1.00 79.75 91 GLY A CA 1
ATOM 693 C C . GLY A 1 91 ? -10.522 -19.341 -5.454 1.00 79.75 91 GLY A C 1
ATOM 694 O O . G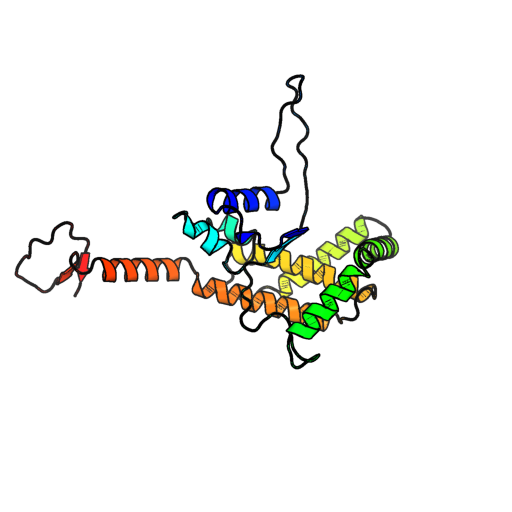LY A 1 91 ? -10.862 -18.275 -4.945 1.00 79.75 91 GLY A O 1
ATOM 695 N N . SER A 1 92 ? -11.168 -19.858 -6.506 1.00 82.06 92 SER A N 1
ATOM 696 C CA . SER A 1 92 ? -12.353 -19.246 -7.123 1.00 82.06 92 SER A CA 1
ATOM 697 C C . SER A 1 92 ? -13.567 -19.245 -6.189 1.00 82.06 92 SER A C 1
ATOM 699 O O . SER A 1 92 ? -14.257 -18.231 -6.074 1.00 82.06 92 SER A O 1
ATOM 701 N N . GLN A 1 93 ? -13.806 -20.351 -5.480 1.00 84.88 93 GLN A N 1
ATOM 702 C CA . GLN A 1 93 ? -14.900 -20.445 -4.518 1.00 84.88 93 GLN A CA 1
ATOM 703 C C . GLN A 1 93 ? -14.705 -19.448 -3.373 1.00 84.88 93 GLN A C 1
ATOM 705 O O . GLN A 1 93 ? -15.622 -18.687 -3.067 1.00 84.88 93 GLN A O 1
ATOM 710 N N . LEU A 1 94 ? -13.499 -19.383 -2.800 1.00 85.06 94 LEU A N 1
ATOM 711 C CA . LEU A 1 94 ? -13.200 -18.430 -1.730 1.00 85.06 94 LEU A CA 1
ATOM 712 C C . LEU A 1 94 ? -13.397 -16.976 -2.192 1.00 85.06 94 LEU A C 1
ATOM 714 O O . LEU A 1 94 ? -13.982 -16.169 -1.469 1.00 85.06 94 LEU A O 1
ATOM 718 N N . ALA A 1 95 ? -12.985 -16.644 -3.419 1.00 87.44 95 ALA A N 1
ATOM 719 C CA . ALA A 1 95 ? -13.218 -15.323 -4.000 1.00 87.44 95 ALA A CA 1
ATOM 720 C C . ALA A 1 95 ? -14.718 -14.982 -4.097 1.00 87.44 95 ALA A C 1
ATOM 722 O O . ALA A 1 95 ? -15.127 -13.868 -3.757 1.00 87.44 95 ALA A O 1
ATOM 723 N N . GLN A 1 96 ? -15.552 -15.933 -4.535 1.00 88.94 96 GLN A N 1
ATOM 724 C CA . GLN A 1 96 ? -17.005 -15.751 -4.624 1.00 88.94 96 GLN A CA 1
ATOM 725 C C . GLN A 1 96 ? -17.655 -15.596 -3.246 1.00 88.94 96 GLN A C 1
ATOM 727 O O . GLN A 1 96 ? -18.521 -14.735 -3.071 1.00 88.94 96 GLN A O 1
ATOM 732 N N . GLU A 1 97 ? -17.225 -16.387 -2.263 1.00 89.75 97 GLU A N 1
ATOM 733 C CA . GLU A 1 97 ? -17.702 -16.296 -0.881 1.00 89.75 97 GLU A CA 1
ATOM 734 C C . GLU A 1 97 ? -17.388 -14.925 -0.276 1.00 89.75 97 GLU A C 1
ATOM 736 O O . GLU A 1 97 ? -18.285 -14.277 0.268 1.00 89.75 97 GLU A O 1
ATOM 741 N N . ILE A 1 98 ? -16.157 -14.431 -0.449 1.00 89.88 98 ILE A N 1
ATOM 742 C CA . ILE A 1 98 ? -15.758 -13.088 -0.009 1.00 89.88 98 ILE A CA 1
ATOM 743 C C . ILE A 1 98 ? -16.600 -12.024 -0.716 1.00 89.88 98 ILE A C 1
ATOM 745 O O . ILE A 1 98 ? -17.149 -11.144 -0.054 1.00 89.88 98 ILE A O 1
ATOM 749 N N . LYS A 1 99 ? -16.777 -12.120 -2.041 1.00 92.00 99 L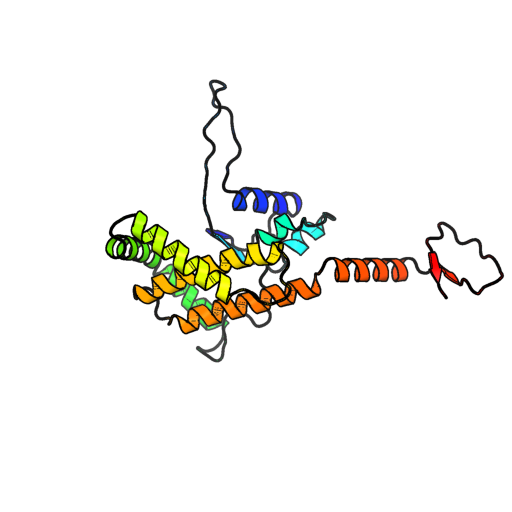YS A N 1
ATOM 750 C CA . LYS A 1 99 ? -17.574 -11.154 -2.815 1.00 92.00 99 LYS A CA 1
ATOM 751 C C . LYS A 1 99 ? -19.022 -11.083 -2.322 1.00 92.00 99 LYS A C 1
ATOM 753 O O . LYS A 1 99 ? -19.548 -9.987 -2.135 1.00 92.00 99 LYS A O 1
ATOM 758 N N . ARG A 1 100 ? -19.651 -12.234 -2.063 1.00 94.94 100 ARG A N 1
ATOM 759 C CA . ARG A 1 100 ? -21.011 -12.319 -1.505 1.00 94.94 100 ARG A CA 1
ATOM 760 C C . ARG A 1 100 ? -21.076 -11.806 -0.065 1.00 94.94 100 ARG A C 1
ATOM 762 O O . ARG A 1 100 ? -22.048 -11.158 0.313 1.00 94.94 100 ARG A O 1
ATOM 769 N N . GLY A 1 101 ? -20.057 -12.083 0.744 1.00 94.31 101 GLY A N 1
ATOM 770 C CA . GLY A 1 101 ? -19.940 -11.532 2.092 1.00 94.31 101 GLY A CA 1
ATOM 771 C C . GLY A 1 101 ? -19.912 -10.005 2.064 1.00 94.31 101 GLY A C 1
ATOM 772 O O . GLY A 1 101 ? -20.740 -9.362 2.705 1.00 94.31 101 GLY A O 1
ATOM 773 N N . CYS A 1 102 ? -19.034 -9.426 1.244 1.00 93.00 102 CYS A N 1
ATOM 774 C CA . CYS A 1 102 ? -18.886 -7.980 1.100 1.00 93.00 102 CYS A CA 1
ATOM 775 C C . CYS A 1 102 ? -20.110 -7.291 0.479 1.00 93.00 102 CYS A C 1
ATOM 777 O O . CYS A 1 102 ? -20.354 -6.129 0.790 1.00 93.00 102 CYS A O 1
ATOM 779 N N . SER A 1 103 ? -20.898 -7.970 -0.368 1.00 95.06 103 SER A N 1
ATOM 780 C CA . SER A 1 103 ? -22.137 -7.385 -0.907 1.00 95.06 103 SER A CA 1
ATOM 781 C C . SER A 1 103 ? -23.235 -7.249 0.146 1.00 95.06 103 SER A C 1
ATOM 783 O O . SER A 1 103 ? -24.073 -6.359 0.044 1.00 95.06 103 SER A O 1
ATOM 785 N N . ASN A 1 104 ? -23.235 -8.129 1.149 1.00 96.12 104 ASN A N 1
ATOM 786 C CA . ASN A 1 104 ? -24.248 -8.149 2.203 1.00 96.12 104 ASN A CA 1
ATOM 787 C C . ASN A 1 104 ? -23.811 -7.371 3.449 1.00 96.12 104 ASN A C 1
ATOM 789 O O . ASN A 1 104 ? -24.649 -6.812 4.152 1.00 96.12 104 ASN A O 1
ATOM 793 N N . TYR A 1 105 ? -22.506 -7.335 3.724 1.00 94.19 105 TYR A N 1
ATOM 794 C CA . TYR A 1 105 ? -21.937 -6.746 4.930 1.00 94.19 105 TYR A CA 1
ATOM 795 C C . TYR A 1 105 ? -20.769 -5.826 4.565 1.00 94.19 105 TYR A C 1
ATOM 797 O O . TYR A 1 105 ? -19.671 -6.279 4.241 1.00 94.19 105 TYR A O 1
ATOM 805 N N . TYR A 1 106 ? -20.997 -4.516 4.646 1.00 94.38 106 TYR A N 1
ATOM 806 C CA . TYR A 1 106 ? -19.989 -3.490 4.387 1.00 94.38 106 TYR A CA 1
ATOM 807 C C . TYR A 1 106 ? -20.170 -2.284 5.317 1.00 94.38 106 TYR A C 1
ATOM 809 O O . TYR A 1 106 ? -21.206 -2.115 5.954 1.00 94.38 106 TYR A O 1
ATOM 817 N N . GLY A 1 107 ? -19.138 -1.439 5.413 1.00 94.00 107 GLY A N 1
ATOM 818 C CA . GLY A 1 107 ? -19.197 -0.201 6.201 1.00 94.00 107 GLY A CA 1
ATOM 819 C C . GLY A 1 107 ? -19.125 -0.386 7.721 1.00 94.00 107 GLY A C 1
ATOM 820 O O . GLY A 1 107 ? -19.430 0.549 8.450 1.00 94.00 107 GLY A O 1
ATOM 821 N N . THR A 1 108 ? -18.710 -1.556 8.211 1.00 94.25 108 THR A N 1
ATOM 822 C CA . THR A 1 108 ? -18.676 -1.881 9.649 1.00 94.25 108 THR A CA 1
ATOM 823 C C . THR A 1 108 ? -17.304 -1.643 10.285 1.00 94.25 108 THR A C 1
ATOM 825 O O . THR A 1 108 ? -17.197 -0.921 11.272 1.00 94.25 108 THR A O 1
ATOM 828 N N . ALA A 1 109 ? -16.237 -2.195 9.700 1.00 94.50 109 ALA A N 1
ATOM 829 C CA . ALA A 1 109 ? -14.898 -2.180 10.297 1.00 94.50 109 ALA A CA 1
ATOM 830 C C . ALA A 1 109 ? -14.327 -0.763 10.489 1.00 94.50 109 ALA A C 1
ATOM 832 O O . ALA A 1 109 ? -13.759 -0.463 11.534 1.00 94.50 109 ALA A O 1
ATOM 833 N N . GLY A 1 110 ? -14.507 0.127 9.506 1.00 94.12 110 GLY A N 1
ATOM 834 C CA . GLY A 1 110 ? -13.988 1.500 9.558 1.00 94.12 110 GLY A CA 1
ATOM 835 C C . GLY A 1 110 ? -14.571 2.332 10.711 1.00 94.12 110 GLY A C 1
ATOM 836 O O . GLY A 1 110 ? -13.804 2.865 11.513 1.00 94.12 110 GLY A O 1
ATOM 837 N N . PRO A 1 111 ? -15.907 2.437 10.840 1.00 96.56 111 PRO A N 1
ATOM 838 C CA . PRO A 1 111 ? -16.526 3.114 11.978 1.00 96.56 111 PRO A CA 1
ATOM 839 C C . PRO A 1 111 ? -16.144 2.511 13.334 1.00 96.56 111 PRO A C 1
ATOM 841 O O . PRO A 1 111 ? -15.844 3.265 14.260 1.00 96.56 111 PRO A O 1
ATOM 844 N N . THR A 1 112 ? -16.095 1.179 13.450 1.00 97.50 112 THR A N 1
ATOM 845 C CA . THR A 1 112 ? -15.658 0.510 14.688 1.00 97.50 112 THR A CA 1
ATOM 846 C C . THR A 1 112 ? -14.211 0.858 15.029 1.00 97.50 112 THR A C 1
ATOM 848 O O . THR A 1 112 ? -13.929 1.222 16.166 1.00 97.50 112 THR A O 1
ATOM 851 N N . TYR A 1 113 ? -13.314 0.855 14.041 1.00 96.69 113 TYR A N 1
ATOM 852 C CA . TYR A 1 113 ? -11.914 1.243 14.218 1.00 96.69 113 TYR A CA 1
ATOM 853 C C . TYR A 1 113 ? -11.770 2.660 14.768 1.00 96.69 113 TYR A C 1
ATOM 855 O O . TYR A 1 113 ? -11.038 2.881 15.729 1.00 96.69 113 TYR A O 1
ATOM 863 N N . LEU A 1 114 ? -12.509 3.623 14.210 1.00 95.19 114 LEU A N 1
ATOM 864 C CA . LEU A 1 114 ? -12.488 4.999 14.706 1.00 95.19 114 LEU A CA 1
ATOM 865 C C . LEU A 1 114 ? -13.044 5.103 16.128 1.00 95.19 114 LEU A C 1
ATOM 867 O O . LEU A 1 114 ? -12.481 5.824 16.949 1.00 95.19 114 LEU A O 1
ATOM 871 N N . LYS A 1 115 ? -14.128 4.381 16.430 1.00 96.25 115 LYS A N 1
ATOM 872 C CA . LYS A 1 115 ? -14.744 4.374 17.758 1.00 96.25 115 LYS A CA 1
ATOM 873 C C . LYS A 1 115 ? -13.788 3.834 18.823 1.00 96.25 115 LYS A C 1
ATOM 875 O O . LYS A 1 115 ? -13.604 4.496 19.844 1.00 96.25 115 LYS A O 1
ATOM 880 N N . GLU A 1 116 ? -13.166 2.681 18.583 1.00 96.94 116 GLU A N 1
ATOM 881 C CA . GLU A 1 116 ? -12.215 2.097 19.536 1.00 96.94 116 GLU A CA 1
ATOM 882 C C . GLU A 1 116 ? -10.937 2.941 19.639 1.00 96.94 116 GLU A C 1
ATOM 884 O O . GLU A 1 116 ? -10.469 3.193 20.744 1.00 96.94 116 GLU A O 1
ATOM 889 N N . MET A 1 117 ? -10.450 3.523 18.536 1.00 95.56 117 MET A N 1
ATOM 890 C CA . MET A 1 117 ? -9.304 4.441 18.572 1.00 95.56 117 MET A CA 1
ATOM 891 C C . MET A 1 117 ? -9.581 5.695 19.420 1.00 95.56 117 MET A C 1
ATOM 893 O O . MET A 1 117 ? -8.721 6.116 20.188 1.00 95.56 117 MET A O 1
ATOM 897 N N . ILE A 1 118 ? -10.773 6.295 19.322 1.00 94.56 118 ILE A N 1
ATOM 898 C CA . ILE A 1 118 ? -11.156 7.460 20.145 1.00 94.56 118 ILE A CA 1
ATOM 899 C C . ILE A 1 118 ? -11.268 7.078 21.627 1.00 94.56 118 ILE A C 1
ATOM 901 O O . ILE A 1 118 ? -10.899 7.861 22.502 1.00 94.56 118 ILE A O 1
ATOM 905 N N . LYS A 1 119 ? -11.788 5.883 21.913 1.00 94.88 119 LYS A N 1
ATOM 906 C CA . LYS A 1 119 ? -11.954 5.368 23.276 1.00 94.88 119 LYS A CA 1
ATOM 907 C C . LYS A 1 119 ? -10.609 5.059 23.937 1.00 94.88 119 LYS A C 1
ATOM 909 O O . LYS A 1 119 ? -10.413 5.426 25.094 1.00 94.88 119 LYS A O 1
ATOM 914 N N . GLU A 1 120 ? -9.701 4.420 23.204 1.00 96.00 120 GLU A N 1
ATOM 915 C CA . GLU A 1 120 ? -8.360 4.068 23.674 1.00 96.00 120 GLU A CA 1
ATOM 916 C C . GLU A 1 120 ? -7.502 5.326 23.867 1.00 96.00 120 GLU A C 1
ATOM 918 O O . GLU A 1 120 ? -6.959 5.596 24.943 1.00 96.00 120 GLU A O 1
ATOM 923 N N . PHE A 1 121 ? -7.440 6.177 22.840 1.00 95.44 121 PHE A N 1
ATOM 924 C CA . PHE A 1 121 ? -6.599 7.365 22.842 1.00 95.44 121 PHE A CA 1
ATOM 925 C C . PHE A 1 121 ? -7.407 8.608 23.218 1.00 95.44 121 PHE A C 1
ATOM 927 O O . PHE A 1 121 ? -7.849 9.379 22.369 1.00 95.44 121 PHE A O 1
ATOM 934 N N . LYS A 1 122 ? -7.513 8.846 24.530 1.00 89.44 122 LYS A N 1
ATOM 935 C CA . LYS A 1 122 ? -8.259 9.957 25.164 1.00 89.44 122 LYS A CA 1
ATOM 936 C C . LYS A 1 122 ? -7.999 11.354 24.584 1.00 89.44 122 LYS A C 1
ATOM 938 O O . LYS A 1 122 ? -8.789 12.267 24.809 1.00 89.44 122 LYS A O 1
ATOM 943 N N . ASN A 1 123 ? -6.864 11.564 23.919 1.00 93.50 123 ASN A N 1
ATOM 944 C CA . ASN A 1 123 ? -6.557 12.804 23.220 1.00 93.50 123 ASN A CA 1
ATOM 945 C C . ASN A 1 123 ? -5.595 12.572 22.046 1.00 93.50 123 ASN A C 1
ATOM 947 O O . ASN A 1 123 ? -4.904 11.554 21.947 1.00 93.50 123 ASN A O 1
ATOM 951 N N . PHE A 1 124 ? -5.509 13.584 21.183 1.00 93.00 124 PHE A N 1
ATOM 952 C CA . PHE A 1 124 ? -4.677 13.555 19.983 1.00 93.00 124 PHE A CA 1
ATOM 953 C C . PHE A 1 124 ? -3.174 13.415 20.273 1.00 93.00 124 PHE A C 1
ATOM 955 O O . PHE A 1 124 ? -2.446 12.821 19.480 1.00 93.00 124 PHE A O 1
ATOM 962 N N . PHE A 1 125 ? -2.689 13.934 21.406 1.00 95.94 125 PHE A N 1
ATOM 963 C CA . PHE A 1 125 ? -1.273 13.840 21.765 1.00 95.94 125 PHE A CA 1
ATOM 964 C C . PHE A 1 125 ? -0.851 12.389 22.028 1.00 95.94 125 PHE A C 1
ATOM 966 O O . PHE A 1 125 ? 0.170 11.950 21.499 1.00 95.94 125 PHE A O 1
ATOM 973 N N . LEU A 1 126 ? -1.652 11.637 22.790 1.00 95.94 126 LEU A N 1
ATOM 974 C CA . LEU A 1 126 ? -1.395 10.223 23.076 1.00 95.94 126 LEU A CA 1
ATOM 975 C C . LEU A 1 126 ? -1.449 9.378 21.803 1.00 95.94 126 LEU A C 1
ATOM 977 O O . LEU A 1 126 ? -0.520 8.611 21.557 1.00 95.94 126 LEU A O 1
ATOM 981 N N . LEU A 1 127 ? -2.467 9.592 20.961 1.00 95.31 127 LEU A N 1
ATOM 982 C CA . LEU A 1 127 ? -2.569 8.929 19.660 1.00 95.31 127 LEU A CA 1
ATOM 983 C C . LEU A 1 127 ? -1.321 9.192 18.809 1.00 95.31 127 LEU A C 1
ATOM 985 O O . LEU A 1 127 ? -0.686 8.266 18.313 1.00 95.31 127 LEU A O 1
ATOM 989 N N . ARG A 1 128 ? -0.925 10.461 18.664 1.00 95.75 128 ARG A N 1
ATOM 990 C CA . ARG A 1 128 ? 0.234 10.837 17.846 1.00 95.75 128 ARG A CA 1
ATOM 991 C C . ARG A 1 128 ? 1.535 10.247 18.387 1.00 95.75 128 ARG A C 1
ATOM 993 O O . ARG A 1 128 ? 2.374 9.820 17.595 1.00 95.75 128 ARG A O 1
ATOM 1000 N N . LYS A 1 129 ? 1.714 10.237 19.712 1.00 96.88 129 LYS A N 1
ATOM 1001 C CA . LYS A 1 129 ? 2.884 9.636 20.361 1.00 96.88 129 LYS A CA 1
ATOM 1002 C C . LYS A 1 129 ? 2.953 8.137 20.064 1.00 96.88 129 LYS A C 1
ATOM 1004 O O . LYS A 1 129 ? 3.987 7.686 19.581 1.00 96.88 129 LYS A O 1
ATOM 1009 N N . PHE A 1 130 ? 1.850 7.417 20.273 1.00 96.75 130 PHE A N 1
ATOM 1010 C CA . PHE A 1 130 ? 1.749 5.986 19.990 1.00 96.75 130 PHE A CA 1
ATOM 1011 C C . PHE A 1 130 ? 2.054 5.676 18.522 1.00 96.75 130 PHE A C 1
ATOM 1013 O O . PHE A 1 130 ? 2.953 4.893 18.232 1.00 96.75 130 PHE A O 1
ATOM 1020 N N . ILE A 1 131 ? 1.378 6.353 17.585 1.00 96.31 131 ILE A N 1
ATOM 1021 C CA . ILE A 1 131 ? 1.573 6.126 16.147 1.00 96.31 131 ILE A CA 1
ATOM 1022 C C . ILE A 1 131 ? 3.025 6.382 15.741 1.00 96.31 131 ILE A C 1
ATOM 1024 O O . ILE A 1 131 ? 3.576 5.615 14.959 1.00 96.31 131 ILE A O 1
ATOM 1028 N N . ARG A 1 132 ? 3.677 7.420 16.280 1.00 97.25 132 ARG A N 1
ATOM 1029 C CA . ARG A 1 132 ? 5.094 7.684 15.997 1.00 97.25 132 ARG A CA 1
ATOM 1030 C C . ARG A 1 132 ? 5.990 6.543 16.480 1.00 97.25 132 ARG A C 1
ATOM 1032 O O . ARG A 1 132 ? 6.829 6.079 15.716 1.00 97.25 132 ARG A O 1
ATOM 1039 N N . GLU A 1 133 ? 5.812 6.096 17.719 1.00 97.94 133 GLU A N 1
ATOM 1040 C CA . GLU A 1 133 ? 6.620 5.023 18.312 1.00 97.94 133 GLU A CA 1
ATOM 1041 C C . GLU A 1 133 ? 6.429 3.693 17.570 1.00 97.94 133 GLU A C 1
ATOM 1043 O O . GLU A 1 133 ? 7.403 3.007 17.255 1.00 97.94 133 GLU A O 1
ATOM 1048 N N . GLU A 1 134 ? 5.190 3.347 17.223 1.00 97.69 134 GLU A N 1
ATOM 1049 C CA . GLU A 1 134 ? 4.888 2.123 16.480 1.00 97.69 134 GLU A CA 1
ATOM 1050 C C . GLU A 1 134 ? 5.360 2.197 15.025 1.00 97.69 134 GLU A C 1
ATOM 1052 O O . GLU A 1 134 ? 5.908 1.220 14.517 1.00 97.69 134 GLU A O 1
ATOM 1057 N N . LEU A 1 135 ? 5.254 3.356 14.366 1.00 97.69 135 LEU A N 1
ATOM 1058 C CA . LEU A 1 135 ? 5.825 3.549 13.031 1.00 97.69 135 LEU A CA 1
ATOM 1059 C C . LEU A 1 135 ? 7.348 3.435 13.046 1.00 97.69 135 LEU A C 1
ATOM 1061 O O . LEU A 1 135 ? 7.914 2.856 12.124 1.00 97.69 135 LEU A O 1
ATOM 1065 N N . GLU A 1 136 ? 8.037 3.965 14.057 1.00 97.44 136 GLU A N 1
ATOM 1066 C CA . GLU A 1 136 ? 9.489 3.805 14.181 1.00 97.44 136 GLU A CA 1
ATOM 1067 C C . GLU A 1 136 ? 9.884 2.329 14.316 1.00 97.44 136 GLU A C 1
ATOM 1069 O O . GLU A 1 136 ? 10.820 1.882 13.647 1.00 97.44 136 GLU A O 1
ATOM 1074 N N . LYS A 1 137 ? 9.155 1.554 15.129 1.00 97.31 137 LYS A N 1
ATOM 1075 C CA . LYS A 1 137 ? 9.368 0.104 15.275 1.00 97.31 137 LYS A CA 1
ATOM 1076 C C . LYS A 1 137 ? 9.081 -0.644 13.974 1.00 97.31 137 LYS A C 1
ATOM 1078 O O . LYS A 1 137 ? 9.932 -1.407 13.521 1.00 97.31 137 LYS A O 1
ATOM 1083 N N . ALA A 1 138 ? 7.929 -0.392 13.354 1.00 97.56 138 ALA A N 1
ATOM 1084 C CA . ALA A 1 138 ? 7.520 -1.036 12.109 1.00 97.56 138 ALA A CA 1
ATOM 1085 C C . ALA A 1 138 ? 8.504 -0.729 10.972 1.00 97.56 138 ALA A C 1
ATOM 1087 O O . ALA A 1 138 ? 8.937 -1.637 10.269 1.00 97.56 138 ALA A O 1
ATOM 1088 N N . ASN A 1 139 ? 8.944 0.527 10.840 1.00 96.75 139 ASN A N 1
ATOM 1089 C CA . ASN A 1 139 ? 9.970 0.900 9.870 1.00 96.75 139 ASN A CA 1
ATOM 1090 C C . ASN A 1 139 ? 11.261 0.116 10.101 1.00 96.75 139 ASN A C 1
ATOM 1092 O O . ASN A 1 139 ? 11.750 -0.515 9.170 1.00 96.75 139 ASN A O 1
ATOM 1096 N N . LYS A 1 140 ? 11.784 0.089 11.334 1.00 95.62 140 LYS A N 1
ATOM 1097 C CA . LYS A 1 140 ? 12.999 -0.677 11.662 1.00 95.62 140 LYS A CA 1
ATOM 1098 C C . LYS A 1 140 ? 12.853 -2.166 11.336 1.00 95.62 140 LYS A C 1
ATOM 1100 O O . LYS A 1 140 ? 13.784 -2.741 10.788 1.00 95.62 140 LYS A O 1
ATOM 1105 N N . GLY A 1 141 ? 11.698 -2.768 11.626 1.00 95.38 141 GLY A N 1
ATOM 1106 C CA . GLY A 1 141 ? 11.421 -4.178 11.325 1.00 95.38 141 GLY A CA 1
ATOM 1107 C C . GLY A 1 141 ? 11.310 -4.495 9.828 1.00 95.38 141 GLY A C 1
ATOM 1108 O O . GLY A 1 141 ? 11.541 -5.631 9.415 1.00 95.38 141 GLY A O 1
ATOM 1109 N N . LEU A 1 142 ? 10.989 -3.497 9.000 1.00 96.31 142 LEU A N 1
ATOM 1110 C CA . LEU A 1 142 ? 10.879 -3.664 7.553 1.00 96.31 142 LEU A CA 1
ATOM 1111 C C . LEU A 1 142 ? 12.209 -3.490 6.813 1.00 96.31 142 LEU A C 1
ATOM 1113 O O . LEU A 1 142 ? 12.336 -4.038 5.718 1.00 96.31 142 LEU A O 1
ATOM 1117 N N . LEU A 1 143 ? 13.189 -2.780 7.377 1.00 95.00 143 LEU A N 1
ATOM 1118 C CA . LEU A 1 143 ? 14.471 -2.529 6.714 1.00 95.00 143 LEU A CA 1
ATOM 1119 C C . LEU A 1 143 ? 15.314 -3.804 6.558 1.00 95.00 143 LEU A C 1
ATOM 1121 O O . LEU A 1 143 ? 15.400 -4.639 7.456 1.00 95.00 143 LEU A O 1
ATOM 1125 N N . ILE A 1 144 ? 15.992 -3.902 5.414 1.00 92.94 144 ILE A N 1
ATOM 1126 C CA . ILE A 1 144 ? 17.038 -4.891 5.132 1.00 92.94 144 ILE A CA 1
ATOM 1127 C C . ILE A 1 144 ? 18.312 -4.168 4.669 1.00 92.94 144 ILE A C 1
ATOM 1129 O O . ILE A 1 144 ? 18.310 -2.950 4.475 1.00 92.94 144 ILE A O 1
ATOM 1133 N N . ARG A 1 145 ? 19.425 -4.896 4.533 1.00 88.69 145 ARG A N 1
ATOM 1134 C CA . ARG A 1 145 ? 20.693 -4.314 4.063 1.00 88.69 145 ARG A CA 1
ATOM 1135 C C . ARG A 1 145 ? 20.579 -3.875 2.598 1.00 88.69 145 ARG A C 1
ATOM 1137 O O . ARG A 1 145 ? 19.859 -4.506 1.835 1.00 88.69 145 ARG A O 1
ATOM 1144 N N . ASN A 1 146 ? 21.347 -2.850 2.225 1.00 87.31 146 ASN A N 1
ATOM 1145 C CA . ASN A 1 146 ? 21.508 -2.367 0.845 1.00 87.31 146 ASN A CA 1
ATOM 1146 C C . ASN A 1 146 ? 20.212 -1.872 0.175 1.00 87.31 146 ASN A C 1
ATOM 1148 O O . ASN A 1 146 ? 20.023 -2.075 -1.019 1.00 87.31 146 ASN A O 1
ATOM 1152 N N . LEU A 1 147 ? 19.322 -1.231 0.936 1.00 88.88 147 LEU A N 1
ATOM 1153 C CA . LEU A 1 147 ? 18.152 -0.566 0.363 1.00 88.88 147 LEU A CA 1
ATOM 1154 C C . LEU A 1 147 ? 18.515 0.817 -0.179 1.00 88.88 147 LEU A C 1
ATOM 1156 O O . LEU A 1 147 ? 19.134 1.621 0.521 1.00 88.88 147 LEU A O 1
ATOM 1160 N N . GLU A 1 148 ? 18.032 1.120 -1.378 1.00 86.94 148 GLU A N 1
ATOM 1161 C CA . GLU A 1 148 ? 18.092 2.463 -1.949 1.00 86.94 148 GLU A CA 1
ATOM 1162 C C . GLU A 1 148 ? 17.162 3.430 -1.184 1.00 86.94 148 GLU A C 1
ATOM 1164 O O . GLU A 1 148 ? 16.110 3.010 -0.674 1.00 86.94 148 GLU A O 1
ATOM 1169 N N . PRO A 1 149 ? 17.471 4.741 -1.114 1.00 86.12 149 PRO A N 1
ATOM 1170 C CA . PRO A 1 149 ? 16.635 5.736 -0.427 1.00 86.12 149 PRO A CA 1
ATOM 1171 C C . PRO A 1 149 ? 15.169 5.719 -0.880 1.00 86.12 149 PRO A C 1
ATOM 1173 O O . PRO A 1 149 ? 14.236 5.922 -0.100 1.00 86.12 149 PRO A O 1
ATOM 1176 N N . GLU A 1 150 ? 14.963 5.464 -2.164 1.00 82.50 150 GLU A N 1
ATOM 1177 C CA . GLU A 1 150 ? 13.685 5.255 -2.819 1.00 82.50 150 GLU A CA 1
ATOM 1178 C C . GLU A 1 150 ? 12.894 4.106 -2.187 1.00 82.50 150 GLU A C 1
ATOM 1180 O O . GLU A 1 150 ? 11.732 4.286 -1.809 1.00 82.50 150 GLU A O 1
ATOM 1185 N N . GLN A 1 151 ? 13.540 2.952 -2.020 1.00 88.56 151 GLN A N 1
ATOM 1186 C CA . GLN A 1 151 ? 12.933 1.761 -1.440 1.00 88.56 151 GLN A CA 1
ATOM 1187 C C . GLN A 1 151 ? 12.579 1.993 0.026 1.00 88.56 151 GLN A C 1
ATOM 1189 O O . GLN A 1 151 ? 11.464 1.683 0.440 1.00 88.56 151 GLN A O 1
ATOM 1194 N N . VAL A 1 152 ? 13.459 2.645 0.791 1.00 90.62 152 VAL A N 1
ATOM 1195 C CA . VAL A 1 152 ? 13.179 3.026 2.186 1.00 90.62 152 VAL A CA 1
ATOM 1196 C C . VAL A 1 152 ? 11.893 3.858 2.287 1.00 90.62 152 VAL A C 1
ATOM 1198 O O . VAL A 1 152 ? 11.044 3.583 3.135 1.00 90.62 152 VAL A O 1
ATOM 1201 N N . ARG A 1 153 ? 11.687 4.831 1.387 1.00 87.00 153 ARG A N 1
ATOM 1202 C CA . ARG A 1 153 ? 10.451 5.639 1.346 1.00 87.00 153 ARG A CA 1
ATOM 1203 C C . ARG A 1 153 ? 9.210 4.827 0.972 1.00 87.00 153 ARG A C 1
ATOM 1205 O O . ARG A 1 153 ? 8.115 5.145 1.437 1.00 87.00 153 ARG A O 1
ATOM 1212 N N . ALA A 1 154 ? 9.336 3.814 0.120 1.00 88.75 154 ALA A N 1
ATOM 1213 C CA . ALA A 1 154 ? 8.223 2.928 -0.211 1.00 88.75 154 ALA A CA 1
ATOM 1214 C C . ALA A 1 154 ? 7.810 2.085 1.009 1.00 88.75 154 ALA A C 1
ATOM 1216 O O . ALA A 1 154 ? 6.628 2.048 1.359 1.00 88.75 154 ALA A O 1
ATOM 1217 N N . LEU A 1 155 ? 8.785 1.520 1.732 1.00 93.62 155 LEU A N 1
ATOM 1218 C CA . LEU A 1 155 ? 8.546 0.686 2.917 1.00 93.62 155 LEU A CA 1
ATOM 1219 C C . LEU A 1 155 ? 7.849 1.427 4.065 1.00 93.62 155 LEU A C 1
ATOM 1221 O O . LEU A 1 155 ? 7.089 0.808 4.805 1.00 93.62 155 LEU A O 1
ATOM 1225 N N . GLN A 1 156 ? 8.000 2.751 4.169 1.00 92.38 156 GLN A N 1
ATOM 1226 C CA . GLN A 1 156 ? 7.249 3.563 5.139 1.00 92.38 156 GLN A CA 1
ATOM 1227 C C . GLN A 1 156 ? 5.724 3.436 4.985 1.00 92.38 156 GLN A C 1
ATOM 1229 O O . GLN A 1 156 ? 4.991 3.540 5.969 1.00 92.38 156 GLN A O 1
ATOM 1234 N N . ARG A 1 157 ? 5.222 3.176 3.770 1.00 90.94 157 ARG A N 1
ATOM 1235 C CA . ARG A 1 157 ? 3.788 2.933 3.536 1.00 90.94 157 ARG A CA 1
ATOM 1236 C C . ARG A 1 157 ? 3.362 1.571 4.074 1.00 90.94 157 ARG A C 1
ATOM 1238 O O . ARG A 1 157 ? 2.303 1.473 4.683 1.00 90.94 157 ARG A O 1
ATOM 1245 N N . LEU A 1 158 ? 4.198 0.546 3.903 1.00 94.69 158 LEU A N 1
ATOM 1246 C CA . LEU A 1 158 ? 3.960 -0.773 4.494 1.00 94.69 158 LEU A CA 1
ATOM 1247 C C . LEU A 1 158 ? 4.019 -0.720 6.025 1.00 94.69 158 LEU A C 1
ATOM 1249 O O . LEU A 1 158 ? 3.208 -1.369 6.678 1.00 94.69 158 LEU A O 1
ATOM 1253 N N . ALA A 1 159 ? 4.898 0.108 6.600 1.00 96.50 159 ALA A N 1
ATOM 1254 C CA . ALA A 1 159 ? 4.941 0.344 8.043 1.00 96.50 159 ALA A CA 1
ATOM 1255 C C . ALA A 1 159 ? 3.608 0.906 8.559 1.00 96.50 159 ALA A C 1
ATOM 1257 O O . ALA A 1 159 ? 3.098 0.449 9.577 1.00 96.50 159 ALA A O 1
ATOM 1258 N N . LEU A 1 160 ? 3.005 1.854 7.833 1.00 95.06 160 LEU A N 1
ATOM 1259 C CA . LEU A 1 160 ? 1.690 2.393 8.182 1.00 95.06 160 LEU A CA 1
ATOM 1260 C C . LEU A 1 160 ? 0.593 1.322 8.140 1.00 95.06 160 LEU A C 1
ATOM 1262 O O . LEU A 1 160 ? -0.231 1.262 9.051 1.00 95.06 160 LEU A O 1
ATOM 1266 N N . VAL A 1 161 ? 0.602 0.459 7.120 1.00 95.44 161 VAL A N 1
ATOM 1267 C CA . VAL A 1 161 ? -0.333 -0.675 7.023 1.00 95.44 161 VAL A CA 1
ATOM 1268 C C . VAL A 1 161 ? -0.122 -1.661 8.177 1.00 95.44 161 VAL A C 1
ATOM 1270 O O . VAL A 1 161 ? -1.098 -2.148 8.737 1.00 95.44 161 VAL A O 1
ATOM 1273 N N . MET A 1 162 ? 1.126 -1.898 8.589 1.00 97.44 162 MET A N 1
ATOM 1274 C CA . MET A 1 162 ? 1.468 -2.770 9.720 1.00 97.44 162 MET A CA 1
ATOM 1275 C C . MET A 1 162 ? 0.928 -2.235 11.043 1.00 97.44 162 MET A C 1
ATOM 1277 O O . MET A 1 162 ? 0.289 -2.974 11.786 1.00 97.44 162 MET A O 1
ATOM 1281 N N . VAL A 1 163 ? 1.109 -0.940 11.314 1.00 97.50 163 VAL A N 1
ATOM 1282 C CA . VAL A 1 163 ? 0.575 -0.302 12.528 1.00 97.50 163 VAL A CA 1
ATOM 1283 C C . VAL A 1 163 ? -0.955 -0.301 12.528 1.00 97.50 163 VAL A C 1
ATOM 1285 O O . VAL A 1 163 ? -1.566 -0.597 13.552 1.00 97.50 163 VAL A O 1
ATOM 1288 N N . ALA A 1 164 ? -1.586 -0.020 11.384 1.00 96.00 164 ALA A N 1
ATOM 1289 C CA . ALA A 1 164 ? -3.040 -0.097 11.264 1.00 96.00 164 ALA A CA 1
ATOM 1290 C C . ALA A 1 164 ? -3.550 -1.527 11.502 1.00 96.00 164 ALA A C 1
ATOM 1292 O O . ALA A 1 164 ? -4.499 -1.705 12.258 1.00 96.00 164 ALA A O 1
ATOM 1293 N N . GLY A 1 165 ? -2.890 -2.527 10.907 1.00 96.75 165 GLY A N 1
ATOM 1294 C CA . GLY A 1 165 ? -3.176 -3.954 11.073 1.00 96.75 165 GLY A CA 1
ATOM 1295 C C . GLY A 1 165 ? -3.042 -4.432 12.523 1.00 96.75 165 GLY A C 1
ATOM 1296 O O . GLY A 1 165 ? -3.866 -5.212 12.998 1.00 96.75 165 GLY A O 1
ATOM 1297 N N . LYS A 1 166 ? -2.060 -3.894 13.253 1.00 96.00 166 LYS A N 1
ATOM 1298 C CA . LYS A 1 166 ? -1.916 -4.117 14.692 1.00 96.00 166 LYS A CA 1
ATOM 1299 C C . LYS A 1 166 ? -3.112 -3.579 15.475 1.00 96.00 166 LYS A C 1
ATOM 1301 O O . LYS A 1 166 ? -3.732 -4.319 16.227 1.00 96.00 166 LYS A O 1
ATOM 1306 N N . LEU A 1 167 ? -3.477 -2.316 15.257 1.00 96.88 167 LEU A N 1
ATOM 1307 C CA . LEU A 1 167 ? -4.584 -1.687 15.982 1.00 96.88 167 LEU A CA 1
ATOM 1308 C C . LEU A 1 167 ? -5.931 -2.372 15.718 1.00 96.88 167 LEU A C 1
ATOM 1310 O O . LEU A 1 167 ? -6.688 -2.602 16.651 1.00 96.88 167 LEU A O 1
ATOM 1314 N N . VAL A 1 168 ? -6.243 -2.743 14.469 1.00 97.06 168 VAL A N 1
ATOM 1315 C CA . VAL A 1 168 ? -7.499 -3.469 14.173 1.00 97.06 168 VAL A CA 1
ATOM 1316 C C . VAL A 1 168 ? -7.544 -4.858 14.815 1.00 97.06 168 VAL A C 1
ATOM 1318 O O . VAL A 1 168 ? -8.633 -5.350 15.096 1.00 97.06 168 VAL A O 1
ATOM 1321 N N . THR A 1 169 ? -6.384 -5.474 15.053 1.00 96.81 169 THR A N 1
ATOM 1322 C CA . THR A 1 169 ? -6.271 -6.749 15.768 1.00 96.81 169 THR A CA 1
ATOM 1323 C C . THR A 1 169 ? -6.455 -6.546 17.270 1.00 96.81 169 THR A C 1
ATOM 1325 O O . THR A 1 169 ? -7.253 -7.239 17.883 1.00 96.81 169 THR A O 1
ATOM 1328 N N . GLU A 1 170 ? -5.771 -5.565 17.863 1.00 95.69 170 GLU A N 1
ATOM 1329 C CA . GLU A 1 170 ? -5.883 -5.238 19.295 1.00 95.69 170 GLU A CA 1
ATOM 1330 C C . GLU A 1 170 ? -7.283 -4.747 19.692 1.00 95.69 170 GLU A C 1
ATOM 1332 O O . GLU A 1 170 ? -7.689 -4.899 20.840 1.00 95.69 170 GLU A O 1
ATOM 1337 N N . PHE A 1 171 ? -8.030 -4.177 18.746 1.00 97.31 171 PHE A N 1
ATOM 1338 C CA . PHE A 1 171 ? -9.430 -3.790 18.925 1.00 97.31 171 PHE A CA 1
ATOM 1339 C C . PHE A 1 171 ? -10.429 -4.912 18.605 1.00 97.31 171 PHE A C 1
ATOM 1341 O O . PHE A 1 171 ? -11.630 -4.645 18.555 1.00 97.31 171 PHE A O 1
ATOM 1348 N N . ASP A 1 172 ? -9.960 -6.136 18.340 1.00 96.50 172 ASP A N 1
ATOM 1349 C CA . ASP A 1 172 ? -10.785 -7.304 18.008 1.00 96.50 172 ASP A CA 1
ATOM 1350 C C . ASP A 1 172 ? -11.743 -7.070 16.814 1.00 96.50 172 ASP A C 1
ATOM 1352 O O . ASP A 1 172 ? -12.862 -7.584 16.763 1.00 96.50 172 ASP A O 1
ATOM 1356 N N . ILE A 1 173 ? -11.323 -6.273 15.821 1.00 96.62 173 ILE A N 1
ATOM 1357 C CA . ILE A 1 173 ? -12.147 -5.927 14.643 1.00 96.62 173 ILE A CA 1
ATOM 1358 C C . ILE A 1 173 ? -12.047 -6.999 13.558 1.00 96.62 173 ILE A C 1
ATOM 1360 O O . ILE A 1 173 ? -12.993 -7.209 12.794 1.00 96.62 173 ILE A O 1
ATOM 1364 N N . ILE A 1 174 ? -10.894 -7.659 13.464 1.00 94.38 174 ILE A N 1
ATOM 1365 C CA . ILE A 1 174 ? -10.621 -8.719 12.492 1.00 94.38 174 ILE A CA 1
ATOM 1366 C C . ILE A 1 174 ? -10.143 -9.983 13.215 1.00 94.38 174 ILE A C 1
ATOM 1368 O O . ILE A 1 174 ? -9.474 -9.879 14.238 1.00 94.38 174 ILE A O 1
ATOM 1372 N N . PRO A 1 175 ? -10.431 -11.185 12.686 1.00 93.19 175 PRO A N 1
ATOM 1373 C CA . PRO A 1 175 ? -10.106 -12.450 13.346 1.00 93.19 175 PRO A CA 1
ATOM 1374 C C . PRO A 1 175 ? -8.667 -12.920 13.063 1.00 93.19 175 PRO A C 1
ATOM 1376 O O . PRO A 1 175 ? -8.415 -14.121 13.017 1.00 93.19 175 PRO A O 1
ATOM 1379 N N . PHE A 1 176 ? -7.743 -11.992 12.810 1.00 94.06 176 PHE A N 1
ATOM 1380 C CA . PHE A 1 176 ? -6.347 -12.294 12.492 1.00 94.06 176 PHE A CA 1
ATOM 1381 C C . PHE A 1 176 ? -5.455 -11.882 13.647 1.00 94.06 176 PHE A C 1
ATOM 1383 O O . PHE A 1 176 ? -5.720 -10.882 14.305 1.00 94.06 176 PHE A O 1
ATOM 1390 N N . LYS A 1 177 ? -4.380 -12.631 13.878 1.00 95.50 177 LYS A N 1
ATOM 1391 C CA . LYS A 1 177 ? -3.389 -12.293 14.898 1.00 95.50 177 LYS A CA 1
ATOM 1392 C C . LYS A 1 177 ? -2.343 -11.320 14.363 1.00 95.50 177 LYS A C 1
ATOM 1394 O O . LYS A 1 177 ? -2.069 -11.264 13.162 1.00 95.50 177 LYS A O 1
ATOM 1399 N N . ASN A 1 178 ? -1.679 -10.612 15.274 1.00 94.62 178 ASN A N 1
ATOM 1400 C CA . ASN A 1 178 ? -0.608 -9.673 14.934 1.00 94.62 178 ASN A CA 1
ATOM 1401 C C . ASN A 1 178 ? 0.528 -10.344 14.147 1.00 94.62 178 ASN A C 1
ATOM 1403 O O . ASN A 1 178 ? 1.095 -9.745 13.234 1.00 94.62 178 ASN A O 1
ATOM 1407 N N . GLU A 1 179 ? 0.845 -11.600 14.459 1.00 95.69 179 GLU A N 1
ATOM 1408 C CA . GLU A 1 179 ? 1.853 -12.382 13.747 1.00 95.69 179 GLU A CA 1
ATOM 1409 C C . GLU A 1 179 ? 1.459 -12.627 12.285 1.00 95.69 179 GLU A C 1
ATOM 1411 O O . GLU A 1 179 ? 2.308 -12.528 11.401 1.00 95.69 179 GLU A O 1
ATOM 1416 N N . GLU A 1 180 ? 0.177 -12.883 12.008 1.00 94.81 180 GLU A N 1
ATOM 1417 C CA . GLU A 1 180 ? -0.332 -13.107 10.649 1.00 94.81 180 GLU A CA 1
ATOM 1418 C C . GLU A 1 180 ? -0.250 -11.828 9.812 1.00 94.81 180 GLU A C 1
ATOM 1420 O O . GLU A 1 180 ? 0.228 -11.858 8.676 1.00 94.81 180 GLU A O 1
ATOM 1425 N N . ILE A 1 181 ? -0.627 -10.687 10.399 1.00 95.88 181 ILE A N 1
ATOM 1426 C CA . ILE A 1 181 ? -0.476 -9.367 9.772 1.00 95.88 181 ILE A CA 1
ATOM 1427 C C . ILE A 1 181 ? 0.998 -9.089 9.457 1.00 95.88 181 ILE A C 1
ATOM 1429 O O . ILE A 1 181 ? 1.338 -8.694 8.339 1.00 95.88 181 ILE A O 1
ATOM 1433 N N . ASN A 1 182 ? 1.890 -9.333 10.419 1.00 95.75 182 ASN A N 1
ATOM 1434 C CA . ASN A 1 182 ? 3.322 -9.114 10.237 1.00 95.75 182 ASN A CA 1
ATOM 1435 C C . ASN A 1 182 ? 3.895 -10.003 9.129 1.00 95.75 182 ASN A C 1
ATOM 1437 O O . ASN A 1 182 ? 4.622 -9.513 8.263 1.00 95.75 182 ASN A O 1
ATOM 1441 N N . HIS A 1 183 ? 3.541 -11.289 9.116 1.00 95.12 183 HIS A N 1
ATOM 1442 C CA . HIS A 1 183 ? 3.964 -12.221 8.074 1.00 95.12 183 HIS A CA 1
ATOM 1443 C C . HIS A 1 183 ? 3.469 -11.801 6.688 1.00 95.12 183 HIS A C 1
ATOM 1445 O O . HIS A 1 183 ? 4.265 -11.790 5.748 1.00 95.12 183 HIS A O 1
ATOM 1451 N N . ALA A 1 184 ? 2.205 -11.390 6.556 1.00 93.69 184 ALA A N 1
ATOM 1452 C CA . ALA A 1 184 ? 1.650 -10.934 5.284 1.00 93.69 184 ALA A CA 1
ATOM 1453 C C . ALA A 1 184 ? 2.401 -9.710 4.735 1.00 93.69 184 ALA A C 1
ATOM 1455 O O . ALA A 1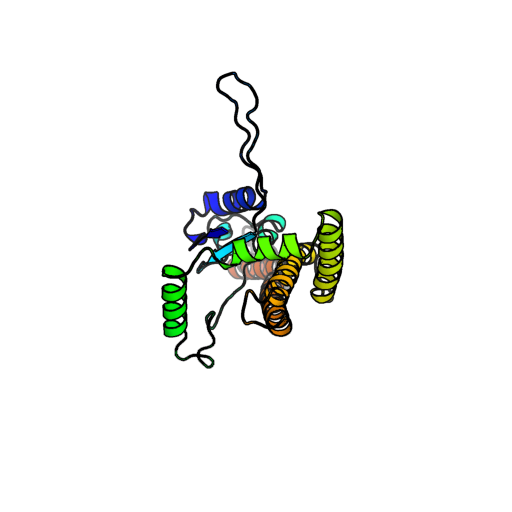 184 ? 2.755 -9.660 3.556 1.00 93.69 184 ALA A O 1
ATOM 1456 N N . ILE A 1 185 ? 2.717 -8.737 5.592 1.00 96.06 185 ILE A N 1
ATOM 1457 C CA . ILE A 1 185 ? 3.416 -7.518 5.168 1.00 96.06 185 ILE A CA 1
ATOM 1458 C C . ILE A 1 185 ? 4.881 -7.804 4.826 1.00 96.06 185 ILE A C 1
ATOM 1460 O O . ILE A 1 185 ? 5.389 -7.278 3.834 1.00 96.06 185 ILE A O 1
ATOM 1464 N N . LEU A 1 186 ? 5.564 -8.659 5.595 1.00 95.81 186 LEU A N 1
ATOM 1465 C CA . LEU A 1 186 ? 6.927 -9.094 5.273 1.00 95.81 186 LEU A CA 1
ATOM 1466 C C . LEU A 1 186 ? 6.974 -9.883 3.961 1.00 95.81 186 LEU A C 1
ATOM 1468 O O . LEU A 1 186 ? 7.908 -9.702 3.179 1.00 95.81 186 LEU A O 1
ATOM 1472 N N . HIS A 1 187 ? 5.965 -10.713 3.694 1.00 93.06 187 HIS A N 1
ATOM 1473 C CA . HIS A 1 187 ? 5.823 -11.409 2.422 1.00 93.06 187 HIS A CA 1
ATOM 1474 C C . HIS A 1 187 ? 5.684 -10.413 1.262 1.00 93.06 187 HIS A C 1
ATOM 1476 O O . HIS A 1 187 ? 6.498 -10.448 0.340 1.00 93.06 187 HIS A O 1
ATOM 1482 N N . ILE A 1 188 ? 4.746 -9.461 1.355 1.00 93.31 188 ILE A N 1
ATOM 1483 C CA . ILE A 1 188 ? 4.551 -8.402 0.350 1.00 93.31 188 ILE A CA 1
ATOM 1484 C C . ILE A 1 188 ? 5.842 -7.613 0.113 1.00 93.31 188 ILE A C 1
ATOM 1486 O O . ILE A 1 188 ? 6.235 -7.402 -1.033 1.00 93.31 188 ILE A O 1
ATOM 1490 N N . ARG A 1 189 ? 6.536 -7.212 1.186 1.00 94.44 189 ARG A N 1
ATOM 1491 C CA . ARG A 1 189 ? 7.831 -6.527 1.097 1.00 94.44 189 ARG A CA 1
ATOM 1492 C C . ARG A 1 189 ? 8.828 -7.342 0.277 1.00 94.44 189 ARG A C 1
ATOM 1494 O O . ARG A 1 189 ? 9.467 -6.797 -0.616 1.00 94.44 189 ARG A O 1
ATOM 1501 N N . ASN A 1 190 ? 8.995 -8.621 0.605 1.00 92.88 190 ASN A N 1
ATOM 1502 C CA . ASN A 1 190 ? 9.991 -9.477 -0.036 1.00 92.88 190 ASN A CA 1
ATOM 1503 C C . ASN A 1 190 ? 9.666 -9.701 -1.518 1.00 92.88 190 ASN A C 1
ATOM 1505 O O . ASN A 1 190 ? 10.566 -9.633 -2.352 1.00 92.88 190 ASN A O 1
ATOM 1509 N N . VAL A 1 191 ? 8.390 -9.924 -1.844 1.00 91.38 191 VAL A N 1
ATOM 1510 C CA . VAL A 1 191 ? 7.912 -10.056 -3.227 1.00 91.38 191 VAL A CA 1
ATOM 1511 C C . VAL A 1 191 ? 8.195 -8.777 -4.017 1.00 91.38 191 VAL A C 1
ATOM 1513 O O . VAL A 1 191 ? 8.767 -8.839 -5.104 1.00 91.38 191 VAL A O 1
ATOM 1516 N N . TRP A 1 192 ? 7.868 -7.616 -3.445 1.00 91.25 192 TRP A N 1
ATOM 1517 C CA . TRP A 1 192 ? 8.100 -6.323 -4.083 1.00 91.25 192 TRP A CA 1
ATOM 1518 C C . TRP A 1 192 ? 9.593 -6.041 -4.311 1.00 91.25 192 TRP A C 1
ATOM 1520 O O . TRP A 1 192 ? 9.988 -5.718 -5.430 1.00 91.25 192 TRP A O 1
ATOM 1530 N N . LEU A 1 193 ? 10.439 -6.216 -3.289 1.00 90.38 193 LEU A N 1
ATOM 1531 C CA . LEU A 1 193 ? 11.887 -5.984 -3.392 1.00 90.38 193 LEU A CA 1
ATOM 1532 C C . LEU A 1 193 ? 12.550 -6.911 -4.415 1.00 90.38 193 LEU A C 1
ATOM 1534 O O . LEU A 1 193 ? 13.340 -6.445 -5.232 1.00 90.38 193 LEU A O 1
ATOM 1538 N N . LYS A 1 194 ? 12.168 -8.194 -4.442 1.00 87.88 194 LYS A N 1
ATOM 1539 C CA . LYS A 1 194 ? 12.667 -9.150 -5.440 1.00 87.88 194 LYS A CA 1
ATOM 1540 C C . LYS A 1 194 ? 12.367 -8.690 -6.871 1.00 87.88 194 LYS A C 1
ATOM 1542 O O . LYS A 1 194 ? 13.208 -8.855 -7.749 1.00 87.88 194 LYS A O 1
ATOM 1547 N N . GLY A 1 195 ? 11.195 -8.091 -7.103 1.00 80.62 195 GLY A N 1
ATOM 1548 C CA . GLY A 1 195 ? 10.838 -7.507 -8.399 1.00 80.62 195 GLY A CA 1
ATOM 1549 C C . GLY A 1 195 ? 11.687 -6.286 -8.776 1.00 80.62 195 GLY A C 1
ATOM 1550 O O . GLY A 1 195 ? 12.008 -6.100 -9.952 1.00 80.62 195 GLY A O 1
ATOM 1551 N N . GLN A 1 196 ? 12.101 -5.485 -7.789 1.00 77.19 196 GLN A N 1
ATOM 1552 C CA . GLN A 1 196 ? 12.959 -4.312 -7.997 1.00 77.19 196 GLN A CA 1
ATOM 1553 C C . GLN A 1 196 ? 14.405 -4.690 -8.341 1.00 77.19 196 GLN A C 1
ATOM 1555 O O . GLN A 1 196 ? 15.015 -4.026 -9.177 1.00 77.19 196 GLN A O 1
ATOM 1560 N N . ASP A 1 197 ? 14.944 -5.770 -7.770 1.00 65.88 197 ASP A N 1
ATOM 1561 C CA . ASP A 1 197 ? 16.305 -6.236 -8.077 1.00 65.88 197 ASP A CA 1
ATOM 1562 C C . ASP A 1 197 ? 16.449 -6.622 -9.554 1.00 65.88 197 ASP A C 1
ATOM 1564 O O . ASP A 1 197 ? 17.396 -6.207 -10.218 1.00 65.88 197 ASP A O 1
ATOM 1568 N N . SER A 1 198 ? 15.451 -7.307 -10.121 1.00 56.56 198 SER A N 1
ATOM 1569 C CA . SER A 1 198 ? 15.359 -7.587 -11.566 1.00 56.56 198 SER A CA 1
ATOM 1570 C C . SER A 1 198 ? 15.222 -6.336 -12.445 1.00 56.56 198 SER A C 1
ATOM 1572 O O . SER A 1 198 ? 15.316 -6.415 -13.668 1.00 56.56 198 SER A O 1
ATOM 1574 N N . GLN A 1 199 ? 15.000 -5.177 -11.832 1.00 56.31 199 GLN A N 1
ATOM 1575 C CA . GLN A 1 199 ? 14.697 -3.915 -12.483 1.00 56.31 199 GLN A CA 1
ATOM 1576 C C . GLN A 1 199 ? 15.674 -2.786 -12.130 1.00 56.31 199 GLN A C 1
ATOM 1578 O O . GLN A 1 199 ? 15.415 -1.641 -12.516 1.00 56.31 199 GLN A O 1
ATOM 1583 N N . SER A 1 200 ? 16.786 -3.068 -11.441 1.00 61.56 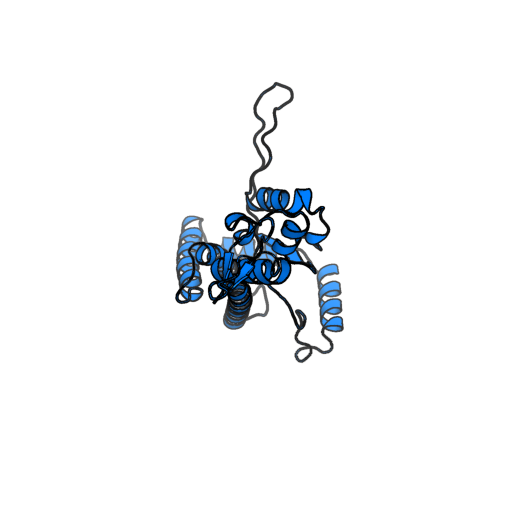200 SER A N 1
ATOM 1584 C CA . SER A 1 200 ? 17.753 -2.029 -11.074 1.00 61.56 200 SER A CA 1
ATOM 1585 C C . SER A 1 200 ? 18.235 -1.260 -12.311 1.00 61.56 200 SER A C 1
ATOM 1587 O O . SER A 1 200 ? 18.395 -1.832 -13.394 1.00 61.56 200 SER A O 1
ATOM 1589 N N . HIS A 1 201 ? 18.469 0.049 -12.168 1.00 58.97 201 HIS A N 1
ATOM 1590 C CA . HIS A 1 201 ? 18.939 0.895 -13.272 1.00 58.97 201 HIS A CA 1
ATOM 1591 C C . HIS A 1 201 ? 20.198 0.330 -13.942 1.00 58.97 201 HIS A C 1
ATOM 1593 O O . HIS A 1 201 ? 20.316 0.392 -15.164 1.00 58.97 201 HIS A O 1
ATOM 1599 N N . SER A 1 202 ? 21.090 -0.283 -13.162 1.00 63.41 202 SER A N 1
ATOM 1600 C CA . SER A 1 202 ? 22.294 -0.950 -13.656 1.00 63.41 202 SER A CA 1
ATOM 1601 C C . SER A 1 202 ? 21.960 -2.150 -14.545 1.00 63.41 202 SER A C 1
ATOM 1603 O O . SER A 1 202 ? 22.489 -2.259 -15.647 1.00 63.41 202 SER A O 1
ATOM 1605 N N . ILE A 1 203 ? 21.038 -3.020 -14.120 1.00 67.31 203 ILE A N 1
ATOM 1606 C CA . ILE A 1 203 ? 20.624 -4.196 -14.903 1.00 67.31 203 ILE A CA 1
ATOM 1607 C C . ILE A 1 203 ? 19.857 -3.773 -16.159 1.00 67.31 203 ILE A C 1
ATOM 1609 O O . ILE A 1 203 ? 20.108 -4.311 -17.236 1.00 67.31 203 ILE A O 1
ATOM 1613 N N . ARG A 1 204 ? 18.982 -2.763 -16.064 1.00 65.56 204 ARG A N 1
ATOM 1614 C CA . ARG A 1 204 ? 18.305 -2.190 -17.238 1.00 65.56 204 ARG A CA 1
ATOM 1615 C C . ARG A 1 204 ? 19.294 -1.580 -18.223 1.00 65.56 204 ARG A C 1
ATOM 1617 O O . ARG A 1 204 ? 19.151 -1.801 -19.417 1.00 65.56 204 ARG A O 1
ATOM 1624 N N . GLY A 1 205 ? 20.293 -0.847 -17.733 1.00 71.19 205 GLY A N 1
ATOM 1625 C CA . GLY A 1 205 ? 21.359 -0.285 -18.561 1.00 71.19 205 GLY A CA 1
ATOM 1626 C C . GLY A 1 205 ? 22.135 -1.375 -19.296 1.00 71.19 205 GLY A C 1
ATOM 1627 O O . GLY A 1 205 ? 22.302 -1.294 -20.508 1.00 71.19 205 GLY A O 1
ATOM 1628 N N . ILE A 1 206 ? 22.527 -2.438 -18.589 1.00 81.00 206 ILE A N 1
ATOM 1629 C CA . ILE A 1 206 ? 23.210 -3.596 -19.183 1.00 81.00 206 ILE A CA 1
ATOM 1630 C C . ILE A 1 206 ? 22.331 -4.277 -20.239 1.00 81.00 206 ILE A C 1
ATOM 1632 O O . ILE A 1 206 ? 22.810 -4.562 -21.335 1.00 81.00 206 ILE A O 1
ATOM 1636 N N . ASN A 1 207 ? 21.051 -4.516 -19.943 1.00 78.19 207 ASN A N 1
ATOM 1637 C CA . ASN A 1 207 ? 20.127 -5.146 -20.888 1.00 78.19 207 ASN A CA 1
ATOM 1638 C C . ASN A 1 207 ? 19.881 -4.266 -22.118 1.00 78.19 207 ASN A C 1
ATOM 1640 O O . ASN A 1 207 ? 19.924 -4.776 -23.231 1.00 78.19 207 ASN A O 1
ATOM 1644 N N . ALA A 1 208 ? 19.717 -2.953 -21.941 1.00 80.62 208 ALA A N 1
ATOM 1645 C CA . ALA A 1 208 ? 19.558 -2.012 -23.046 1.00 80.62 208 ALA A CA 1
ATOM 1646 C C . ALA A 1 208 ? 20.804 -1.971 -23.944 1.00 80.62 208 ALA A C 1
ATOM 1648 O O . ALA A 1 208 ? 20.679 -1.990 -25.167 1.00 80.62 208 ALA A O 1
ATOM 1649 N N . ILE A 1 209 ? 22.007 -1.970 -23.355 1.00 86.12 209 ILE A N 1
ATOM 1650 C CA . ILE A 1 209 ? 23.267 -2.058 -24.107 1.00 86.12 209 ILE A CA 1
ATOM 1651 C C . ILE A 1 209 ? 23.338 -3.388 -24.864 1.00 86.12 209 ILE A C 1
ATOM 1653 O O . ILE A 1 209 ? 23.646 -3.400 -26.053 1.00 86.12 209 ILE A O 1
ATOM 1657 N N . ARG A 1 210 ? 23.011 -4.508 -24.211 1.00 86.69 210 ARG A N 1
ATOM 1658 C CA . ARG A 1 210 ? 23.002 -5.834 -24.843 1.00 86.69 210 ARG A CA 1
ATOM 1659 C C . ARG A 1 210 ? 22.032 -5.891 -26.022 1.00 86.69 210 ARG A C 1
ATOM 1661 O O . ARG A 1 210 ? 22.422 -6.322 -27.101 1.00 86.69 210 ARG A O 1
ATOM 1668 N N . GLU A 1 211 ? 20.790 -5.458 -25.832 1.00 87.00 211 GLU A N 1
ATOM 1669 C CA . GLU A 1 211 ? 19.777 -5.417 -26.892 1.00 87.00 211 GLU A CA 1
ATOM 1670 C C . GLU A 1 211 ? 20.207 -4.515 -28.048 1.00 87.00 211 GLU A C 1
ATOM 1672 O O . GLU A 1 211 ? 20.027 -4.879 -29.210 1.00 87.00 211 GLU A O 1
ATOM 1677 N N . PHE A 1 212 ? 20.820 -3.370 -27.742 1.00 89.19 212 PHE A N 1
ATOM 1678 C CA . PHE A 1 212 ? 21.371 -2.473 -28.748 1.00 89.19 212 PHE A CA 1
ATOM 1679 C C . PHE A 1 212 ? 22.466 -3.160 -29.572 1.00 89.19 212 PHE A C 1
ATOM 1681 O O . PHE A 1 212 ? 22.402 -3.124 -30.800 1.00 89.19 212 PHE A O 1
ATOM 1688 N N . ILE A 1 213 ? 23.430 -3.824 -28.922 1.00 89.81 213 ILE A N 1
ATOM 1689 C CA . ILE A 1 213 ? 24.510 -4.556 -29.602 1.00 89.81 213 ILE A CA 1
ATOM 1690 C C . ILE A 1 213 ? 23.929 -5.648 -30.506 1.00 89.81 213 ILE A C 1
ATOM 1692 O O . ILE A 1 213 ? 24.278 -5.714 -31.680 1.00 89.81 213 ILE A O 1
ATOM 1696 N N . VAL A 1 214 ? 22.996 -6.458 -29.996 1.00 88.69 214 VAL A N 1
ATOM 1697 C CA . VAL A 1 214 ? 22.365 -7.546 -30.765 1.00 88.69 214 VAL A CA 1
ATOM 1698 C C . VAL A 1 214 ? 21.597 -7.004 -31.972 1.00 88.69 214 VAL A C 1
ATOM 1700 O O . VAL A 1 214 ? 21.737 -7.515 -33.081 1.00 88.69 214 VAL A O 1
ATOM 1703 N N . ARG A 1 215 ? 20.802 -5.945 -31.791 1.00 89.94 215 ARG A N 1
ATOM 1704 C CA . ARG A 1 215 ? 20.008 -5.342 -32.872 1.00 89.94 215 ARG A CA 1
ATOM 1705 C C . ARG A 1 215 ? 20.872 -4.635 -33.919 1.00 89.94 215 ARG A C 1
ATOM 1707 O O . ARG A 1 215 ? 20.468 -4.546 -35.076 1.00 89.94 215 ARG A O 1
ATOM 1714 N N . HIS A 1 216 ? 22.030 -4.114 -33.524 1.00 90.31 216 HIS A N 1
ATOM 1715 C CA . HIS A 1 216 ? 22.906 -3.309 -34.372 1.00 90.31 216 HIS A CA 1
ATOM 1716 C C . HIS A 1 216 ? 24.261 -3.969 -34.638 1.00 90.31 216 HIS A C 1
ATOM 1718 O O . HIS A 1 216 ? 25.224 -3.261 -34.910 1.00 90.31 216 HIS A O 1
ATOM 1724 N N . GLN A 1 217 ? 24.339 -5.303 -34.617 1.00 86.81 217 GLN A N 1
ATOM 1725 C CA . GLN A 1 217 ? 25.595 -6.050 -34.762 1.00 86.81 217 GLN A CA 1
ATOM 1726 C C . GLN A 1 217 ? 26.399 -5.649 -36.011 1.00 86.81 217 GLN A C 1
ATOM 1728 O O . GLN A 1 217 ? 27.617 -5.544 -35.955 1.00 86.81 217 GLN A O 1
ATOM 1733 N N . SER A 1 218 ? 25.726 -5.329 -37.122 1.00 87.88 218 SER A N 1
ATOM 1734 C CA . SER A 1 218 ? 26.364 -4.871 -38.365 1.00 87.88 218 SER A CA 1
ATOM 1735 C C . SER A 1 218 ? 27.056 -3.503 -38.264 1.00 87.88 218 SER A C 1
ATOM 1737 O O . SER A 1 218 ? 27.692 -3.078 -39.221 1.00 87.88 218 SER A O 1
ATOM 1739 N N . ARG A 1 219 ? 26.871 -2.779 -37.154 1.00 88.38 219 ARG A N 1
ATOM 1740 C CA . ARG A 1 219 ? 27.457 -1.460 -36.874 1.00 88.38 219 ARG A CA 1
ATOM 1741 C C . ARG A 1 219 ? 28.633 -1.536 -35.892 1.00 88.38 219 ARG A C 1
ATOM 1743 O O . ARG A 1 219 ? 29.061 -0.491 -35.400 1.00 88.38 219 ARG A O 1
ATOM 1750 N N . PHE A 1 220 ? 29.121 -2.740 -35.594 1.00 88.25 220 PHE A N 1
ATOM 1751 C CA . PHE A 1 220 ? 30.314 -2.981 -34.788 1.00 88.25 220 PHE A CA 1
ATOM 1752 C C . PHE A 1 220 ? 31.403 -3.635 -35.651 1.00 88.25 220 PHE A C 1
ATOM 1754 O O . PHE A 1 220 ? 31.097 -4.526 -36.443 1.00 88.25 220 PHE A O 1
ATOM 1761 N N . GLU A 1 221 ? 32.655 -3.191 -35.512 1.00 86.62 221 GLU A N 1
ATOM 1762 C CA . GLU A 1 221 ? 33.809 -3.715 -36.266 1.00 86.62 221 GLU A CA 1
ATOM 1763 C C . GLU A 1 221 ? 34.740 -4.539 -35.367 1.00 86.62 221 GLU A C 1
ATOM 1765 O O . GLU A 1 221 ? 34.955 -4.196 -34.206 1.00 86.62 221 GLU A O 1
ATOM 1770 N N . ASP A 1 222 ? 35.309 -5.614 -35.912 1.00 85.44 222 ASP A N 1
ATOM 1771 C CA . ASP A 1 222 ? 36.336 -6.401 -35.227 1.00 85.44 222 ASP A CA 1
ATOM 1772 C C . ASP A 1 222 ? 37.656 -5.617 -35.212 1.00 85.44 222 ASP A C 1
ATOM 1774 O O . ASP A 1 222 ? 38.240 -5.330 -36.260 1.00 85.44 222 ASP A O 1
ATOM 1778 N N . SER A 1 223 ? 38.124 -5.271 -34.014 1.00 81.94 223 SER A N 1
ATOM 1779 C CA . SER A 1 223 ? 39.326 -4.463 -33.796 1.00 81.94 223 SER A CA 1
ATOM 1780 C C . SER A 1 223 ? 40.624 -5.161 -34.219 1.00 81.94 223 SER A C 1
ATOM 1782 O O . SER A 1 223 ? 41.632 -4.493 -34.458 1.00 81.94 223 SER A O 1
ATOM 1784 N N . SER A 1 224 ? 40.607 -6.489 -34.358 1.00 80.38 224 SER A N 1
ATOM 1785 C CA . SER A 1 224 ? 41.743 -7.288 -34.827 1.00 80.38 224 SER A CA 1
ATOM 1786 C C . SER A 1 224 ? 41.848 -7.339 -36.356 1.00 80.38 224 SER A C 1
ATOM 1788 O O . SER A 1 224 ? 42.875 -7.747 -36.914 1.00 80.38 224 SER A O 1
ATOM 1790 N N . ASN A 1 225 ? 40.804 -6.897 -37.061 1.00 75.12 225 ASN A N 1
ATOM 1791 C CA . ASN A 1 225 ? 40.722 -7.008 -38.504 1.00 75.12 225 ASN A CA 1
ATOM 1792 C C . ASN A 1 225 ? 41.422 -5.820 -39.186 1.00 75.12 225 ASN A C 1
ATOM 1794 O O . ASN A 1 225 ? 40.948 -4.691 -39.203 1.00 75.12 225 ASN A O 1
ATOM 1798 N N . SER A 1 226 ? 42.578 -6.085 -39.796 1.00 60.22 226 SER A N 1
ATOM 1799 C CA . SER A 1 226 ? 43.433 -5.079 -40.455 1.00 60.22 226 SER A CA 1
ATOM 1800 C C . SER A 1 226 ? 42.898 -4.563 -41.802 1.00 60.22 226 SER A C 1
ATOM 1802 O O . SER A 1 226 ? 43.519 -3.704 -42.433 1.00 60.22 226 SER A O 1
ATOM 1804 N N . LYS A 1 227 ? 41.750 -5.072 -42.262 1.00 63.28 227 LYS A N 1
ATOM 1805 C CA . LYS A 1 227 ? 41.054 -4.612 -43.468 1.00 63.28 227 LYS A CA 1
ATOM 1806 C C . LYS A 1 227 ? 39.867 -3.744 -43.063 1.00 63.28 227 LYS A C 1
ATOM 1808 O O . LYS A 1 227 ? 38.830 -4.279 -42.682 1.00 63.28 227 LYS A O 1
ATOM 1813 N N . SER A 1 228 ? 40.021 -2.425 -43.193 1.00 58.81 228 SER A N 1
ATOM 1814 C CA . SER A 1 228 ? 38.959 -1.461 -42.894 1.00 58.81 228 SER A CA 1
ATOM 1815 C C . SER A 1 228 ? 37.738 -1.720 -43.773 1.00 58.81 228 SER A C 1
ATOM 1817 O O . SER A 1 228 ? 37.727 -1.468 -44.982 1.00 58.81 228 SER A O 1
ATOM 1819 N N . SER A 1 229 ? 36.690 -2.253 -43.162 1.00 63.56 229 SER A N 1
ATOM 1820 C CA . SER A 1 229 ? 35.399 -2.390 -43.822 1.00 63.56 229 SER A CA 1
ATOM 1821 C C . SER A 1 229 ? 34.667 -1.075 -43.585 1.00 63.56 229 SER A C 1
ATOM 1823 O O . SER A 1 229 ? 34.482 -0.688 -42.439 1.00 63.56 229 SER A O 1
ATOM 1825 N N . GLN A 1 230 ? 34.270 -0.335 -44.630 1.00 71.00 230 GLN A N 1
ATOM 1826 C CA . GLN A 1 230 ? 33.497 0.905 -44.442 1.00 71.00 230 GLN A CA 1
ATOM 1827 C C . GLN A 1 230 ? 32.098 0.578 -43.896 1.00 71.00 230 GLN A C 1
ATOM 1829 O O . GLN A 1 230 ? 31.124 0.460 -44.640 1.00 71.00 230 GLN A O 1
ATOM 1834 N N . ILE A 1 231 ? 32.000 0.414 -42.579 1.00 78.88 231 ILE A N 1
ATOM 1835 C CA . ILE A 1 231 ? 30.743 0.227 -41.871 1.00 78.88 231 ILE A CA 1
ATOM 1836 C C . ILE A 1 231 ? 30.078 1.592 -41.734 1.00 78.88 231 ILE A C 1
ATOM 1838 O O . ILE A 1 231 ? 30.597 2.523 -41.116 1.00 78.88 231 ILE A O 1
ATOM 1842 N N . ARG A 1 232 ? 28.898 1.716 -42.337 1.00 79.31 232 ARG A N 1
ATOM 1843 C CA . ARG A 1 232 ? 28.080 2.920 -42.236 1.00 79.31 232 ARG A CA 1
ATOM 1844 C C . ARG A 1 232 ? 27.528 3.061 -40.815 1.00 79.31 232 ARG A C 1
ATOM 1846 O O . ARG A 1 232 ? 26.996 2.106 -40.256 1.00 79.31 232 ARG A O 1
ATOM 1853 N N . ASP A 1 233 ? 27.619 4.272 -40.267 1.00 84.12 233 ASP A N 1
ATOM 1854 C CA . ASP A 1 233 ? 27.141 4.627 -38.926 1.00 84.12 233 ASP A CA 1
ATOM 1855 C C . ASP A 1 233 ? 27.735 3.746 -37.807 1.00 84.12 233 ASP A C 1
ATOM 1857 O O . ASP A 1 233 ? 27.004 3.320 -36.910 1.00 84.12 233 ASP A O 1
ATOM 1861 N N . LEU A 1 234 ? 29.042 3.461 -37.871 1.00 87.50 234 LEU A N 1
ATOM 1862 C CA . LEU A 1 234 ? 29.800 2.687 -36.878 1.00 87.50 234 LEU A CA 1
ATOM 1863 C C . LEU A 1 234 ? 29.551 3.187 -35.441 1.00 87.50 234 LEU A C 1
ATOM 1865 O O . LEU A 1 234 ? 29.626 4.388 -35.176 1.00 87.50 234 LEU A O 1
ATOM 1869 N N . VAL A 1 235 ? 29.258 2.266 -34.516 1.00 89.62 235 VAL A N 1
ATOM 1870 C CA . VAL A 1 235 ? 28.922 2.589 -33.110 1.00 89.62 235 VAL A CA 1
ATOM 1871 C C . VAL A 1 235 ? 29.935 2.037 -32.112 1.00 89.62 235 VAL A C 1
ATOM 1873 O O . VAL A 1 235 ? 29.978 2.497 -30.973 1.00 89.62 235 VAL A O 1
ATOM 1876 N N . GLY A 1 236 ? 30.775 1.086 -32.513 1.00 87.69 236 GLY A N 1
ATOM 1877 C CA . GLY A 1 236 ? 31.804 0.552 -31.632 1.00 87.69 236 GLY A CA 1
ATOM 1878 C C . GLY A 1 236 ? 32.661 -0.520 -32.284 1.00 87.69 236 GLY A C 1
ATOM 1879 O O . GLY A 1 236 ? 32.472 -0.866 -33.448 1.00 87.69 236 GLY A O 1
ATOM 1880 N N . TYR A 1 237 ? 33.584 -1.048 -31.491 1.00 87.12 237 TYR A N 1
ATOM 1881 C CA . TYR A 1 237 ? 34.468 -2.141 -31.869 1.00 87.12 237 TYR A CA 1
ATOM 1882 C C . TYR A 1 237 ? 34.303 -3.298 -30.883 1.00 87.12 237 TYR A C 1
ATOM 1884 O O . TYR A 1 237 ? 33.894 -3.073 -29.741 1.00 87.12 237 TYR A O 1
ATOM 1892 N N . PHE A 1 238 ? 34.608 -4.511 -31.324 1.00 84.94 238 PHE A N 1
ATOM 1893 C CA . PHE A 1 238 ? 34.710 -5.694 -30.473 1.00 84.94 238 PHE A CA 1
ATOM 1894 C C . PHE A 1 238 ? 36.032 -6.420 -30.737 1.00 84.94 238 PHE A C 1
ATOM 1896 O O . PHE A 1 238 ? 36.654 -6.228 -31.784 1.00 84.94 238 PHE A O 1
ATOM 1903 N N . ASP A 1 239 ? 36.475 -7.199 -29.763 1.00 78.75 239 ASP A N 1
ATOM 1904 C CA . ASP A 1 239 ? 37.670 -8.042 -29.773 1.00 78.75 239 ASP A CA 1
ATOM 1905 C C . ASP A 1 239 ? 37.333 -9.496 -29.407 1.00 78.75 239 ASP A C 1
ATOM 1907 O O . ASP A 1 239 ? 36.317 -9.730 -28.706 1.00 78.75 239 ASP A O 1
#

Foldseek 3Di:
DEDEALLVPQLVCLLVVLCCVLVQWADFDADPVRHTDDIGGDDDDYDYDHPDDSQVSNVVVVDHDDLVSCLSDQDQDDDPDDDDCVPPHDPVVVVVVVVVVCVVDDDPLVVLLVVVLCVVQVDPVSVVVVLVVQLVVLLVVLDDPPDDPSLSSSSSVLSNQLVSVQSSVVSVSDPDDSVRSSVVSSVSSVSRVVVVVCVDPVNVVVVVVVVCCVVPVLLEAAPPDPDDDPRPNRDYYDD

Secondary structure (DSSP, 8-state):
-EETTGGGS-HHHHHHHHHHHHHTBPPPEE-TTSPEEPPPB-----EE--SS-HHHHHHTTTPPPPHHHHTTS-----SS-SS-HHHHS-HHHHHHHHHHHHHHS-SSHHHHHHHHHHHH-SSHHHHHHHHHHHHHHHHHHH--TT--HHHHHHHHHHHHHHHHHHHHHHTT-SS--HHHHHHHHHHHHHHHHHHHHTT-HHHHHHHHHHHHHHHTGGGEEETT--S----TT--EEE-

Radius of gyration: 24.58 Å; chains: 1; bounding box: 68×62×70 Å

pLDDT: mean 85.02, std 10.23, range [56.31, 97.94]

Sequence (239 aa):
LILDEAGTCNAKDFGKVIYDVTGGQGKVSLNSDRGIRESRSWHILLLSTGEISAQQKIEEEGKTPRAGQMLRLMDIPIQDGIFNPEVRGSGSQLAQEIKRGCSNYYGTAGPTYLKEMIKEFKNFFLLRKFIREELEKANKGLLIRNLEPEQVRALQRLALVMVAGKLVTEFDIIPFKNEEINHAILHIRNVWLKGQDSQSHSIRGINAIREFIVRHQSRFEDSSNSKSSQIRDLVGYFD